Protein AF-0000000065870290 (afdb_homodimer)

Nearest PDB structures (foldseek):
  3pft-assembly1_A  TM=9.930E-01  e=5.719E-29  Mycolicibacterium goodii
  4ywn-assembly1_A  TM=8.181E-01  e=3.067E-20  Mycobacterium avium 104
  5zyr-assembly1_B  TM=9.205E-01  e=4.466E-17  Acinetobacter baumannii
  5zc2-assembly1_B  TM=9.515E-01  e=6.713E-16  Acinetobacter baumannii
  3nfw-assembly1_A  TM=9.557E-01  e=5.356E-16  Mycolicibacterium thermoresistibile ATCC 19527

Secondary structure (DSSP, 8-state):
-------HHHHHHHHTTS-B--EEEEEEETTEEEEEEES--EEEETTTTEEEEEEETT-SSHHHHTTSS-EEEEE-BGGGHHHHHHHH-SSS-TTTT--EEE-TTSBEEETT-SEEEEEEEEEEEEETTEEEEEEEEEEEEE-TT-PBEEEETTEEEEBP-/-------HHHHHHHHTTS-B--EEEEEEETTEEEEEEES--EEEETTTTEEEEEEETT-SSHHHHTT-S-EEEEE-BGGGHHHHHHHH-SSS-TTTT--EEE-TTSBEEETT-SEEEEEEEEEEEEETTEEEEEEEEEEEEE-TT-PBEEEETTEEEEBP-

Foldseek 3Di:
DPPPDPDPVVVLQVVLADKFFKKKKWFDDPNDIAIAMFRQKDFDDVVQGKIKTKDFPPDPRCVRPQPAFKIKMFTAFPVCPVLNVLRHDPDDDSCPPWDWDADPSGYIYTPQGFKMWMWGFDDWDDDPRIIMTMIGTDDMDGDHPGFTWMRHSNDTDGDDD/DPPPPPDPVVVLQVVLQDKFFKKKKWFDFPNDIAIAMFRQKDFDDVVQGKIKTKDFPPDPRCVRPQPAFKIKMFTAFPVCPVLNVLRHDPDDDSCPPWDWDADPSGYIYTPQGFKMWMWGFDDWDDDPRIIMTMIGTDDMDGHHPGFTWMRHSNDTDGDDD

Solvent-accessible surface area (backbone atoms only — not comparable to full-atom values): 16652 Å² total; per-residue (Å²): 126,76,74,41,67,86,40,66,67,51,46,52,55,52,54,22,62,50,35,20,21,38,32,36,43,20,23,52,52,95,88,37,81,44,59,38,44,41,55,36,58,30,73,51,20,69,56,60,39,28,33,35,35,54,41,54,66,80,49,81,59,51,77,73,50,74,81,49,79,25,34,10,32,18,36,40,14,53,89,31,57,64,51,48,51,36,24,57,43,91,66,78,74,48,56,70,95,57,56,70,46,75,46,95,69,27,20,24,36,52,65,83,31,22,28,39,36,36,27,27,79,69,47,80,42,85,41,66,48,12,32,39,40,31,27,36,55,79,39,48,46,76,36,87,86,39,57,43,24,32,38,40,65,92,36,83,38,46,68,31,132,126,78,74,42,65,85,41,66,66,50,46,50,55,51,54,22,60,52,35,20,21,39,32,37,44,21,22,52,52,97,89,36,81,45,59,39,45,41,55,37,59,30,72,51,20,70,56,62,40,29,34,33,34,53,41,55,67,81,48,80,58,50,77,72,52,73,81,48,80,26,35,9,32,17,36,40,14,52,88,30,58,64,52,48,51,36,23,56,44,92,66,78,74,47,56,69,95,58,57,70,48,76,46,95,68,27,19,24,35,52,65,82,31,23,30,38,35,37,27,28,78,69,47,79,41,86,40,67,46,13,31,40,40,30,26,36,54,80,37,48,46,77,36,87,86,39,57,43,24,30,39,40,64,91,36,83,38,44,67,32,132

Sequence (322 aa):
MSATDLSPTSLREAFGHFPSGVIAIAAEVDGTRVGLAASTFVPVSLEPPLVAFCVQNSSTTWPKLKDLPSLGISVLGEAHDTAARTLAAKTGDRFAGLETESRDSGAVFINGTSVWLESAIEQLVPAGDHTIVVLRVSDIVINEAVPPIVFHRSAFRKLGAMSATDLSPTSLREAFGHFPSGVIAIAAEVDGTRVGLAASTFVPVSLEPPLVAFCVQNSSTTWPKLKDLPSLGISVLGEAHDTAARTLAAKTGDRFAGLETESRDSGAVFINGTSVWLESAIEQLVPAGDHTIVVLRVSDIVINEAVPPIVFHRSAFRKLGA

pLDDT: mean 91.45, std 10.46, range [35.38, 98.94]

InterPro domains:
  IPR002563 Flavin reductase like domain [PF01613] (15-159)
  IPR002563 Flavin reductase like domain [SM00903] (15-158)
  IPR012349 FMN-binding split barrel [G3DSA:2.30.110.10] (1-161)
  IPR050268 NADH-dependent flavin reductase [PTHR30466] (6-160)

Structure (mmCIF, N/CA/C/O backbone):
data_AF-0000000065870290-model_v1
#
loop_
_entity.id
_entity.type
_entity.pdbx_description
1 polymer 'NADH:FMN oxidoreductase'
#
loop_
_atom_site.group_PDB
_atom_site.id
_atom_site.type_symbol
_atom_site.label_atom_id
_atom_site.label_alt_id
_atom_site.label_comp_id
_atom_site.label_asym_id
_atom_site.label_entity_id
_atom_site.label_seq_id
_atom_site.pdbx_PDB_ins_code
_atom_site.Cartn_x
_atom_site.Cartn_y
_atom_site.Cartn_z
_atom_site.occupancy
_atom_site.B_iso_or_equiv
_atom_site.auth_seq_id
_atom_site.auth_comp_id
_atom_site.auth_asym_id
_atom_site.auth_atom_id
_atom_site.pdbx_PDB_model_num
ATOM 1 N N . MET A 1 1 ? 16.125 -22.359 -11.867 1 35.38 1 MET A N 1
ATOM 2 C CA . MET A 1 1 ? 15.773 -20.953 -11.672 1 35.38 1 MET A CA 1
ATOM 3 C C . MET A 1 1 ? 16.391 -20.406 -10.391 1 35.38 1 MET A C 1
ATOM 5 O O . MET A 1 1 ? 16.297 -21.047 -9.336 1 35.38 1 MET A O 1
ATOM 9 N N . SER A 1 2 ? 17.422 -19.766 -10.414 1 41.59 2 SER A N 1
ATOM 10 C CA . SER A 1 2 ? 18.266 -19.438 -9.273 1 41.59 2 SER A CA 1
ATOM 11 C C . SER A 1 2 ? 17.469 -18.766 -8.164 1 41.59 2 SER A C 1
ATOM 13 O O . SER A 1 2 ? 16.656 -17.891 -8.43 1 41.59 2 SER A O 1
ATOM 15 N N . ALA A 1 3 ? 17.078 -19.578 -7.195 1 49.72 3 ALA A N 1
ATOM 16 C CA . ALA A 1 3 ? 16.516 -19 -5.973 1 49.72 3 ALA A CA 1
ATOM 17 C C . ALA A 1 3 ? 17.203 -17.688 -5.621 1 49.72 3 ALA A C 1
ATOM 19 O O . ALA A 1 3 ? 18.422 -17.641 -5.438 1 49.72 3 ALA A O 1
ATOM 20 N N . THR A 1 4 ? 16.719 -16.625 -6.266 1 61.75 4 THR A N 1
ATOM 21 C CA . THR A 1 4 ? 17.391 -15.367 -5.93 1 61.75 4 THR A CA 1
ATOM 22 C C . THR A 1 4 ? 17.516 -15.211 -4.418 1 61.75 4 THR A C 1
ATOM 24 O O . THR A 1 4 ? 16.594 -15.586 -3.676 1 61.75 4 THR A O 1
ATOM 27 N N . ASP A 1 5 ? 18.656 -15.047 -4.012 1 79.44 5 ASP A N 1
ATOM 28 C CA . ASP A 1 5 ? 19 -14.711 -2.633 1 79.44 5 ASP A CA 1
ATOM 29 C C . ASP A 1 5 ? 18.094 -13.617 -2.09 1 79.44 5 ASP A C 1
ATOM 31 O O . ASP A 1 5 ? 17.75 -12.664 -2.801 1 79.44 5 ASP A O 1
ATOM 35 N N . LEU A 1 6 ? 17.328 -13.945 -1.013 1 92.5 6 LEU A N 1
ATOM 36 C CA . LEU A 1 6 ? 16.453 -12.992 -0.338 1 92.5 6 LEU A CA 1
ATOM 37 C C . LEU A 1 6 ? 17.266 -12.008 0.497 1 92.5 6 LEU A C 1
ATOM 39 O O . LEU A 1 6 ? 16.969 -11.789 1.674 1 92.5 6 LEU A O 1
ATOM 43 N N . SER A 1 7 ? 18.391 -11.484 -0.147 1 94.25 7 SER A N 1
ATOM 44 C CA . SER A 1 7 ? 19.172 -10.43 0.49 1 94.25 7 SER A CA 1
ATOM 45 C C . SER A 1 7 ? 18.422 -9.109 0.503 1 94.25 7 SER A C 1
ATOM 47 O O . SER A 1 7 ? 17.516 -8.891 -0.313 1 94.25 7 SER A O 1
ATOM 49 N N . PRO A 1 8 ? 18.781 -8.219 1.469 1 93.94 8 PRO A N 1
ATOM 50 C CA . PRO A 1 8 ? 18.141 -6.902 1.489 1 93.94 8 PRO A CA 1
ATOM 51 C C . PRO A 1 8 ? 18.266 -6.168 0.155 1 93.94 8 PRO A C 1
ATOM 53 O O . PRO A 1 8 ? 17.312 -5.508 -0.276 1 93.94 8 PRO A O 1
ATOM 56 N N . THR A 1 9 ? 19.359 -6.316 -0.494 1 93.81 9 THR A N 1
ATOM 57 C CA . THR A 1 9 ? 19.578 -5.648 -1.773 1 93.81 9 THR A CA 1
ATOM 58 C C . THR A 1 9 ? 18.625 -6.191 -2.834 1 93.81 9 THR A C 1
ATOM 60 O O . THR A 1 9 ? 17.969 -5.422 -3.541 1 93.81 9 THR A O 1
ATOM 63 N N . SER A 1 10 ? 18.5 -7.535 -2.916 1 94.44 10 SER A N 1
ATOM 64 C CA . SER A 1 10 ? 17.609 -8.156 -3.893 1 94.44 10 SER A CA 1
ATOM 65 C C . SER A 1 10 ? 16.156 -7.824 -3.598 1 94.44 10 SER A C 1
ATOM 67 O O . SER A 1 10 ? 15.359 -7.602 -4.516 1 94.44 10 SER A O 1
ATOM 69 N N . LEU A 1 11 ? 15.867 -7.789 -2.312 1 96.31 11 LEU A N 1
ATOM 70 C CA . LEU A 1 11 ? 14.5 -7.473 -1.912 1 96.31 11 LEU A CA 1
ATOM 71 C C . LEU A 1 11 ? 14.148 -6.027 -2.258 1 96.31 11 LEU A C 1
ATOM 73 O O . LEU A 1 11 ? 13.078 -5.758 -2.803 1 96.31 11 LEU A O 1
ATOM 77 N N . ARG A 1 12 ? 15.062 -5.133 -2.004 1 95.5 12 ARG A N 1
ATOM 78 C CA . ARG A 1 12 ? 14.828 -3.732 -2.336 1 95.5 12 ARG A CA 1
ATOM 79 C C . ARG A 1 12 ? 14.648 -3.545 -3.838 1 95.5 12 ARG A C 1
ATOM 81 O O . ARG A 1 12 ? 13.812 -2.756 -4.277 1 95.5 12 ARG A O 1
ATOM 88 N N . GLU A 1 13 ? 15.453 -4.258 -4.566 1 94.44 13 GLU A N 1
ATOM 89 C CA . GLU A 1 13 ? 15.32 -4.195 -6.02 1 94.44 13 GLU A CA 1
ATOM 90 C C . GLU A 1 13 ? 13.953 -4.703 -6.477 1 94.44 13 GLU A C 1
ATOM 92 O O . GLU A 1 13 ? 13.273 -4.047 -7.266 1 94.44 13 GLU A O 1
ATOM 97 N N . ALA A 1 14 ? 13.539 -5.855 -5.977 1 95.88 14 ALA A N 1
ATOM 98 C CA . ALA A 1 14 ? 12.25 -6.445 -6.344 1 95.88 14 ALA A CA 1
ATOM 99 C C . ALA A 1 14 ? 11.102 -5.523 -5.969 1 95.88 14 ALA A C 1
ATOM 101 O O . ALA A 1 14 ? 10.227 -5.246 -6.797 1 95.88 14 ALA A O 1
ATOM 102 N N . PHE A 1 15 ? 11.133 -4.992 -4.73 1 96.81 15 PHE A N 1
ATOM 103 C CA . PHE A 1 15 ? 10.055 -4.145 -4.227 1 96.81 15 PHE A CA 1
ATOM 104 C C . PHE A 1 15 ? 9.984 -2.84 -5.012 1 96.81 15 PHE A C 1
ATOM 106 O O . PHE A 1 15 ? 8.898 -2.295 -5.223 1 96.81 15 PHE A O 1
ATOM 113 N N . GLY A 1 16 ? 11.133 -2.41 -5.492 1 95.62 16 GLY A N 1
ATOM 114 C CA . GLY A 1 16 ? 11.203 -1.177 -6.262 1 95.62 16 GLY A CA 1
ATOM 115 C C . GLY A 1 16 ? 10.508 -1.273 -7.605 1 95.62 16 GLY A C 1
ATOM 116 O O . GLY A 1 16 ? 10.242 -0.255 -8.25 1 95.62 16 GLY A O 1
ATOM 117 N N . HIS A 1 17 ? 10.219 -2.447 -8.062 1 95.06 17 HIS A N 1
ATOM 118 C CA . HIS A 1 17 ? 9.547 -2.639 -9.344 1 95.06 17 HIS A CA 1
ATOM 119 C C . HIS A 1 17 ? 8.055 -2.357 -9.234 1 95.06 17 HIS A C 1
ATOM 121 O O . HIS A 1 17 ? 7.367 -2.221 -10.25 1 95.06 17 HIS A O 1
ATOM 127 N N . PHE A 1 18 ? 7.551 -2.334 -8.055 1 96.06 18 PHE A N 1
ATOM 128 C CA . PHE A 1 18 ? 6.164 -1.929 -7.855 1 96.06 18 PHE A CA 1
ATOM 129 C C . PHE A 1 18 ? 6.055 -0.412 -7.75 1 96.06 18 PHE A C 1
ATOM 131 O O . PHE A 1 18 ? 6.539 0.186 -6.785 1 96.06 18 PHE A O 1
ATOM 138 N N . PRO A 1 19 ? 5.414 0.24 -8.695 1 95.5 19 PRO A N 1
ATOM 139 C CA . PRO A 1 19 ? 5.293 1.698 -8.625 1 95.5 19 PRO A CA 1
ATOM 140 C C . PRO A 1 19 ? 4.285 2.158 -7.574 1 95.5 19 PRO A C 1
ATOM 142 O O . PRO A 1 19 ? 3.262 1.503 -7.367 1 95.5 19 PRO A O 1
ATOM 145 N N . SER A 1 20 ? 4.555 3.244 -6.973 1 96.25 20 SER A N 1
ATOM 146 C CA . SER A 1 20 ? 3.672 3.801 -5.953 1 96.25 20 SER A CA 1
ATOM 147 C C . SER A 1 20 ? 3.742 5.324 -5.934 1 96.25 20 SER A C 1
ATOM 149 O O . SER A 1 20 ? 4.703 5.914 -6.43 1 96.25 20 SER A O 1
ATOM 151 N N . GLY A 1 21 ? 2.736 5.938 -5.426 1 96 21 GLY A N 1
ATOM 152 C CA . GLY A 1 21 ? 2.848 7.332 -5.02 1 96 21 GLY A CA 1
ATOM 153 C C . GLY A 1 21 ? 3.676 7.523 -3.766 1 96 21 GLY A C 1
ATOM 154 O O . GLY A 1 21 ? 4.367 6.602 -3.324 1 96 21 GLY A O 1
ATOM 155 N N . VAL A 1 22 ? 3.701 8.773 -3.291 1 96.12 22 VAL A N 1
ATOM 156 C CA . VAL A 1 22 ? 4.367 9.141 -2.045 1 96.12 22 VAL A CA 1
ATOM 157 C C . VAL A 1 22 ? 3.469 10.078 -1.238 1 96.12 22 VAL A C 1
ATOM 159 O O . VAL A 1 22 ? 2.859 10.992 -1.792 1 96.12 22 VAL A O 1
ATOM 162 N N . ILE A 1 23 ? 3.414 9.773 0.038 1 97.5 23 ILE A N 1
ATOM 163 C CA . ILE A 1 23 ? 2.676 10.68 0.915 1 97.5 23 ILE A CA 1
ATOM 164 C C . ILE A 1 23 ? 3.633 11.32 1.916 1 97.5 23 ILE A C 1
ATOM 166 O O . ILE A 1 23 ? 4.719 10.797 2.176 1 97.5 23 ILE A O 1
ATOM 170 N N . ALA A 1 24 ? 3.213 12.453 2.436 1 96.88 24 ALA A N 1
ATOM 171 C CA . ALA A 1 24 ? 3.762 13.039 3.654 1 96.88 24 ALA A CA 1
ATOM 172 C C . ALA A 1 24 ? 2.801 12.867 4.828 1 96.88 24 ALA A C 1
ATOM 174 O O . ALA A 1 24 ? 1.601 13.125 4.695 1 96.88 24 ALA A O 1
ATOM 175 N N . ILE A 1 25 ? 3.27 12.367 5.918 1 98.06 25 ILE A N 1
ATOM 176 C CA . ILE A 1 25 ? 2.543 12.352 7.184 1 98.06 25 ILE A CA 1
ATOM 177 C C . ILE A 1 25 ? 3.148 13.383 8.133 1 98.06 25 ILE A C 1
ATOM 179 O O . ILE A 1 25 ? 4.352 13.359 8.406 1 98.06 25 ILE A O 1
ATOM 183 N N . ALA A 1 26 ? 2.297 14.297 8.617 1 97.88 26 ALA A N 1
ATOM 184 C CA . ALA A 1 26 ? 2.887 15.391 9.391 1 97.88 26 ALA A CA 1
ATOM 185 C C . ALA A 1 26 ? 1.925 15.883 10.469 1 97.88 26 ALA A C 1
ATOM 187 O O . ALA A 1 26 ? 0.705 15.773 10.312 1 97.88 26 ALA A O 1
ATOM 188 N N . ALA A 1 27 ? 2.473 16.391 11.453 1 97.94 27 ALA A N 1
ATOM 189 C CA . ALA A 1 27 ? 1.755 17.031 12.547 1 97.94 27 ALA A CA 1
ATOM 190 C C . ALA A 1 27 ? 2.627 18.078 13.242 1 97.94 27 ALA A C 1
ATOM 192 O O . ALA A 1 27 ? 3.824 18.188 12.961 1 97.94 27 ALA A O 1
ATOM 193 N N . GLU A 1 28 ? 1.938 18.859 14.008 1 95.94 28 GLU A N 1
ATOM 194 C CA . GLU A 1 28 ? 2.645 19.828 14.852 1 95.94 28 GLU A CA 1
ATOM 195 C C . GLU A 1 28 ? 2.906 19.25 16.25 1 95.94 28 GLU A C 1
ATOM 197 O O . GLU A 1 28 ? 1.993 18.734 16.891 1 95.94 28 GLU A O 1
ATOM 202 N N . VAL A 1 29 ? 4.133 19.297 16.656 1 93.81 29 VAL A N 1
ATOM 203 C CA . VAL A 1 29 ? 4.547 18.875 18 1 93.81 29 VAL A CA 1
ATOM 204 C C . VAL A 1 29 ? 5.207 20.047 18.719 1 93.81 29 VAL A C 1
ATOM 206 O O . VAL A 1 29 ? 6.32 20.453 18.375 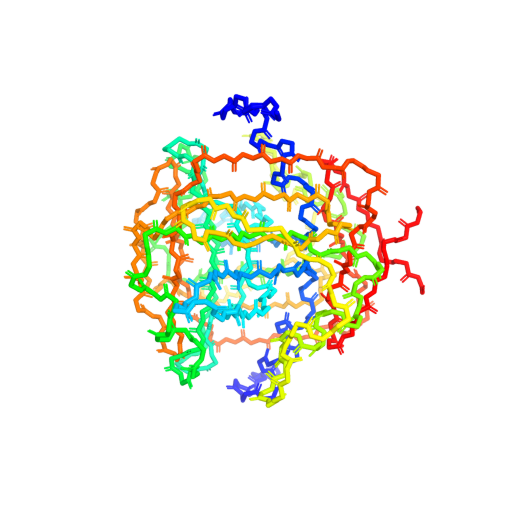1 93.81 29 VAL A O 1
ATOM 209 N N . ASP A 1 30 ? 4.527 20.516 19.766 1 91.12 30 ASP A N 1
ATOM 210 C CA . ASP A 1 30 ? 5.062 21.625 20.562 1 91.12 30 ASP A CA 1
ATOM 211 C C . ASP A 1 30 ? 5.484 22.781 19.672 1 91.12 30 ASP A C 1
ATOM 213 O O . ASP A 1 30 ? 6.605 23.297 19.781 1 91.12 30 ASP A O 1
ATOM 217 N N . GLY A 1 31 ? 4.668 23.094 18.703 1 89.94 31 GLY A N 1
ATOM 218 C CA . GLY A 1 31 ? 4.887 24.25 17.844 1 89.94 31 GLY A CA 1
ATOM 219 C C . GLY A 1 31 ? 5.816 23.969 16.688 1 89.94 31 GLY A C 1
ATOM 220 O O . GLY A 1 31 ? 6.074 24.844 15.859 1 89.94 31 GLY A O 1
ATOM 221 N N . THR A 1 32 ? 6.359 22.828 16.625 1 92.06 32 THR A N 1
ATOM 222 C CA . THR A 1 32 ? 7.27 22.438 15.562 1 92.06 32 THR A CA 1
ATOM 223 C C . THR A 1 32 ? 6.621 21.406 14.648 1 92.06 32 THR A C 1
ATOM 225 O O . THR A 1 32 ? 5.965 20.469 15.125 1 92.06 32 THR A O 1
ATOM 228 N N . ARG A 1 33 ? 6.789 21.609 13.367 1 93.81 33 ARG A N 1
ATOM 229 C CA . ARG A 1 33 ? 6.289 20.641 12.406 1 93.81 33 ARG A CA 1
ATOM 230 C C . ARG A 1 33 ? 7.18 19.406 12.367 1 93.81 33 ARG A C 1
ATOM 232 O O . ARG A 1 33 ? 8.406 19.516 12.281 1 93.81 33 ARG A O 1
ATOM 239 N N . VAL A 1 34 ? 6.594 18.281 12.477 1 95 34 VAL A N 1
ATOM 240 C CA . VAL A 1 34 ? 7.254 16.984 12.406 1 95 34 VAL A CA 1
ATOM 241 C C . VAL A 1 34 ? 6.562 16.109 11.352 1 95 34 VAL A C 1
ATOM 243 O O . VAL A 1 34 ? 5.336 16.109 11.25 1 95 34 VAL A O 1
ATOM 246 N N . GLY A 1 35 ? 7.383 15.484 10.57 1 96.31 35 GLY A N 1
ATOM 247 C CA . GLY A 1 35 ? 6.75 14.656 9.555 1 96.31 35 GLY A CA 1
ATOM 248 C C . GLY A 1 35 ? 7.707 13.695 8.883 1 96.31 35 GLY A C 1
ATOM 249 O O . GLY A 1 35 ? 8.914 13.742 9.125 1 96.31 35 GLY A O 1
ATOM 250 N N . LEU A 1 36 ? 7.227 12.836 8.07 1 95.75 36 LEU A N 1
ATOM 251 C CA . LEU A 1 36 ? 7.984 11.875 7.277 1 95.75 36 LEU A CA 1
ATOM 252 C C . LEU A 1 36 ? 7.285 11.594 5.949 1 95.75 36 LEU A C 1
ATOM 254 O O . LEU A 1 36 ? 6.113 11.93 5.781 1 95.75 36 LEU A O 1
ATOM 258 N N . ALA A 1 37 ? 7.988 11.055 4.992 1 95.25 37 ALA A N 1
ATOM 259 C CA . ALA A 1 37 ? 7.441 10.594 3.719 1 95.25 37 ALA A CA 1
ATOM 260 C C . ALA A 1 37 ? 7.348 9.07 3.676 1 95.25 37 ALA A C 1
ATOM 262 O O . ALA A 1 37 ? 8.141 8.383 4.32 1 95.25 37 ALA A O 1
ATOM 263 N N . ALA A 1 38 ? 6.402 8.586 3.033 1 96.31 38 ALA A N 1
ATOM 264 C CA . ALA A 1 38 ? 6.234 7.145 2.867 1 96.31 38 ALA A CA 1
ATOM 265 C C . ALA A 1 38 ? 5.637 6.812 1.5 1 96.31 38 ALA A C 1
ATOM 267 O O . ALA A 1 38 ? 4.715 7.492 1.039 1 96.31 38 ALA A O 1
ATOM 268 N N . SER A 1 39 ? 6.137 5.762 0.855 1 96.56 39 SER A N 1
ATOM 269 C CA . SER A 1 39 ? 5.562 5.262 -0.389 1 96.56 39 SER A CA 1
ATOM 270 C C . SER A 1 39 ? 4.746 3.994 -0.152 1 96.56 39 SER A C 1
ATOM 272 O O . SER A 1 39 ? 4.152 3.449 -1.084 1 96.56 39 SER A O 1
ATOM 274 N N . THR A 1 40 ? 4.727 3.514 1.07 1 98 40 THR A N 1
ATOM 275 C CA . THR A 1 40 ? 4.031 2.283 1.429 1 98 40 THR A CA 1
ATOM 276 C C . THR A 1 40 ? 2.594 2.574 1.842 1 98 40 THR A C 1
ATOM 278 O O . THR A 1 40 ? 2.031 1.878 2.689 1 98 40 THR A O 1
ATOM 281 N N . PHE A 1 41 ? 2.023 3.547 1.332 1 98.31 41 PHE A N 1
ATOM 282 C CA . PHE A 1 41 ? 0.667 3.979 1.651 1 98.31 41 PHE A CA 1
ATOM 283 C C . PHE A 1 41 ? -0.357 3.182 0.855 1 98.31 41 PHE A C 1
ATOM 285 O O . PHE A 1 41 ? -0.164 2.926 -0.336 1 98.31 41 PHE A O 1
ATOM 292 N N . VAL A 1 42 ? -1.479 2.787 1.513 1 98.5 42 VAL A N 1
ATOM 293 C CA . VAL A 1 42 ? -2.574 2.133 0.806 1 98.5 42 VAL A CA 1
ATOM 294 C C . VAL A 1 42 ? -3.908 2.539 1.429 1 98.5 42 VAL A C 1
ATOM 296 O O . VAL A 1 42 ? -4.016 2.672 2.65 1 98.5 42 VAL A O 1
ATOM 299 N N . PRO A 1 43 ? -4.906 2.789 0.585 1 98.38 43 PRO A N 1
ATOM 300 C CA . PRO A 1 43 ? -6.27 2.73 1.126 1 98.38 43 PRO A CA 1
ATOM 301 C C . PRO A 1 43 ? -6.645 1.338 1.626 1 98.38 43 PRO A C 1
ATOM 303 O O . PRO A 1 43 ? -6.258 0.335 1.02 1 98.38 43 PRO A O 1
ATOM 306 N N . VAL A 1 44 ? -7.371 1.273 2.766 1 98.5 44 VAL A N 1
ATOM 307 C CA . VAL A 1 44 ? -7.648 -0.028 3.363 1 98.5 44 VAL A CA 1
ATOM 308 C C . VAL A 1 44 ? -9.148 -0.306 3.322 1 98.5 44 VAL A C 1
ATOM 310 O O . VAL A 1 44 ? -9.578 -1.338 2.805 1 98.5 44 VAL A O 1
ATOM 313 N N . SER A 1 45 ? -9.938 0.607 3.797 1 98.38 45 SER A N 1
ATOM 314 C CA . SER A 1 45 ? -11.367 0.394 3.994 1 98.38 45 SER A CA 1
ATOM 315 C C . SER A 1 45 ? -12.164 1.649 3.658 1 98.38 45 SER A C 1
ATOM 317 O O . SER A 1 45 ? -11.68 2.768 3.855 1 98.38 45 SER A O 1
ATOM 319 N N . LEU A 1 46 ? -13.367 1.45 3.17 1 97.62 46 LEU A N 1
ATOM 320 C CA . LEU A 1 46 ? -14.281 2.564 2.961 1 97.62 46 LEU A CA 1
ATOM 321 C C . LEU A 1 46 ? -15.172 2.77 4.184 1 97.62 46 LEU A C 1
ATOM 323 O O . LEU A 1 46 ? -15.547 3.9 4.504 1 97.62 46 LEU A O 1
ATOM 327 N N . GLU A 1 47 ? -15.461 1.615 4.773 1 96.38 47 GLU A N 1
ATOM 328 C CA . GLU A 1 47 ? -16.328 1.673 5.949 1 96.38 47 GLU A CA 1
ATOM 329 C C . GLU A 1 47 ? -15.766 0.829 7.09 1 96.38 47 GLU A C 1
ATOM 331 O O . GLU A 1 47 ? -15.875 -0.398 7.078 1 96.38 47 GLU A O 1
ATOM 336 N N . PRO A 1 48 ? -15.352 1.535 8.266 1 97.81 48 PRO A N 1
ATOM 337 C CA . PRO A 1 48 ? -14.984 2.951 8.32 1 97.81 48 PRO A CA 1
ATOM 338 C C . PRO A 1 48 ? -13.859 3.307 7.355 1 97.81 48 PRO A C 1
ATOM 340 O O . PRO A 1 48 ? -13.172 2.416 6.84 1 97.81 48 PRO A O 1
ATOM 343 N N . PRO A 1 49 ? -13.711 4.594 7.031 1 98.38 49 PRO A N 1
ATOM 344 C CA . PRO A 1 49 ? -12.617 4.992 6.141 1 98.38 49 PRO A CA 1
ATOM 345 C C . PRO A 1 49 ? -11.242 4.832 6.789 1 98.38 49 PRO A C 1
ATOM 347 O O . PRO A 1 49 ? -10.906 5.559 7.727 1 98.38 49 PRO A O 1
ATOM 350 N N . LEU A 1 50 ? -10.492 3.867 6.301 1 98.75 50 LEU A N 1
ATOM 351 C CA . LEU A 1 50 ? -9.172 3.561 6.84 1 98.75 50 LEU A CA 1
ATOM 352 C C . LEU A 1 50 ? -8.109 3.617 5.742 1 98.75 50 LEU A C 1
ATOM 354 O O . LEU A 1 50 ? -8.367 3.23 4.602 1 98.75 50 LEU A O 1
ATOM 358 N N . VAL A 1 51 ? -6.945 4.086 6.094 1 98.88 51 VAL A N 1
ATOM 359 C CA . VAL A 1 51 ? -5.73 4.02 5.293 1 98.88 51 VAL A CA 1
ATOM 360 C C . VAL A 1 51 ? -4.586 3.455 6.133 1 98.88 51 VAL A C 1
ATOM 362 O O . VAL A 1 51 ? -4.711 3.32 7.352 1 98.88 51 VAL A O 1
ATOM 365 N N . ALA A 1 52 ? -3.488 3.09 5.445 1 98.94 52 ALA A N 1
ATOM 366 C CA . ALA A 1 52 ? -2.35 2.562 6.195 1 98.94 52 ALA A CA 1
ATOM 367 C C . ALA A 1 52 ? -1.032 2.93 5.52 1 98.94 52 ALA A C 1
ATOM 369 O O . ALA A 1 52 ? -1.004 3.236 4.324 1 98.94 52 ALA A O 1
ATOM 370 N N . PHE A 1 53 ? 0.017 2.977 6.246 1 98.81 53 PHE A N 1
ATOM 371 C CA . PHE A 1 53 ? 1.401 3.014 5.789 1 98.81 53 PHE A CA 1
ATOM 372 C C . PHE A 1 53 ? 2.305 2.23 6.734 1 98.81 53 PHE A C 1
ATOM 374 O O . PHE A 1 53 ? 1.868 1.805 7.805 1 98.81 53 PHE A O 1
ATOM 381 N N . CYS A 1 54 ? 3.516 1.983 6.316 1 98.75 54 CYS A N 1
ATOM 382 C CA . CYS A 1 54 ? 4.477 1.263 7.141 1 98.75 54 CYS A CA 1
ATOM 383 C C . CYS A 1 54 ? 5.629 2.172 7.555 1 98.75 54 CYS A C 1
ATOM 385 O O . CYS A 1 54 ? 6.145 2.938 6.738 1 98.75 54 CYS A O 1
ATOM 387 N N . VAL A 1 55 ? 5.984 2.041 8.758 1 98.31 55 VAL A N 1
ATOM 388 C CA . VAL A 1 55 ? 7.09 2.848 9.258 1 98.31 55 VAL A CA 1
ATOM 389 C C . VAL A 1 55 ? 8.164 1.938 9.859 1 98.31 55 VAL A C 1
ATOM 391 O O . VAL A 1 55 ? 7.844 0.961 10.539 1 98.31 55 VAL A O 1
ATOM 394 N N . GLN A 1 56 ? 9.375 2.254 9.547 1 97.69 56 GLN A N 1
ATOM 395 C CA . GLN A 1 56 ? 10.484 1.491 10.117 1 97.69 56 GLN A CA 1
ATOM 396 C C . GLN A 1 56 ? 10.484 1.59 11.641 1 97.69 56 GLN A C 1
ATOM 398 O O . GLN A 1 56 ? 10.328 2.678 12.203 1 97.69 56 GLN A O 1
ATOM 403 N N . ASN A 1 57 ? 10.781 0.465 12.266 1 98.12 57 ASN A N 1
ATOM 404 C CA . ASN A 1 57 ? 10.828 0.454 13.719 1 98.12 57 ASN A CA 1
ATOM 405 C C . ASN A 1 57 ? 11.953 1.341 14.25 1 98.12 57 ASN A C 1
ATOM 407 O O . ASN A 1 57 ? 11.891 1.822 15.383 1 98.12 57 ASN A O 1
ATOM 411 N N . SER A 1 58 ? 12.93 1.598 13.438 1 97.06 58 SER A N 1
ATOM 412 C CA . SER A 1 58 ? 14.078 2.408 13.852 1 97.06 58 SER A CA 1
ATOM 413 C C . SER A 1 58 ? 13.836 3.887 13.562 1 97.06 58 SER A C 1
ATOM 415 O O . SER A 1 58 ? 14.711 4.719 13.789 1 97.06 58 SER A O 1
ATOM 417 N N . SER A 1 59 ? 12.688 4.219 13.031 1 95.88 59 SER A N 1
ATOM 418 C CA . SER A 1 59 ? 12.383 5.613 12.727 1 95.88 59 SER A CA 1
ATOM 419 C C . SER A 1 59 ? 12.539 6.496 13.961 1 95.88 59 SER A C 1
ATOM 421 O O . SER A 1 59 ? 12.062 6.141 15.047 1 95.88 59 SER A O 1
ATOM 423 N N . THR A 1 60 ? 13.164 7.641 13.773 1 94.75 60 THR A N 1
ATOM 424 C CA . THR A 1 60 ? 13.305 8.602 14.867 1 94.75 60 THR A CA 1
ATOM 425 C C . THR A 1 60 ? 12.203 9.648 14.812 1 94.75 60 THR A C 1
ATOM 427 O O . THR A 1 60 ? 11.984 10.383 15.781 1 94.75 60 THR A O 1
ATOM 430 N N . THR A 1 61 ? 11.516 9.734 13.727 1 95 61 THR A N 1
ATOM 431 C CA . THR A 1 61 ? 10.422 10.68 13.555 1 95 61 THR A CA 1
ATOM 432 C C . THR A 1 61 ? 9.117 10.109 14.109 1 95 61 THR A C 1
ATOM 434 O O . THR A 1 61 ? 8.344 10.82 14.758 1 95 61 THR A O 1
ATOM 437 N N . TRP A 1 62 ? 8.914 8.867 13.977 1 96.69 62 TRP A N 1
ATOM 438 C CA . TRP A 1 62 ? 7.625 8.234 14.242 1 96.69 62 TRP A CA 1
ATOM 439 C C . TRP A 1 62 ? 7.281 8.312 15.727 1 96.69 62 TRP A C 1
ATOM 441 O O . TRP A 1 62 ? 6.141 8.617 16.094 1 96.69 62 TRP A O 1
ATOM 451 N N . PRO A 1 63 ? 8.242 8.141 16.641 1 97 63 PRO A N 1
ATOM 452 C CA . PRO A 1 63 ? 7.918 8.242 18.062 1 97 63 PRO A CA 1
ATOM 453 C C . PRO A 1 63 ? 7.348 9.609 18.453 1 97 63 PRO A C 1
ATOM 455 O O . PRO A 1 63 ? 6.629 9.727 19.438 1 97 63 PRO A O 1
ATOM 458 N N . LYS A 1 64 ? 7.602 10.602 17.625 1 96.31 64 LYS A N 1
ATOM 459 C CA . LYS A 1 64 ? 7.102 11.953 17.891 1 96.31 64 LYS A CA 1
ATOM 460 C C . LYS A 1 64 ? 5.672 12.117 17.375 1 96.31 64 LYS A C 1
ATOM 462 O O . LYS A 1 64 ? 4.965 13.031 17.797 1 96.31 64 LYS A O 1
ATOM 467 N N . LEU A 1 65 ? 5.234 11.25 16.5 1 97.25 65 LEU A N 1
ATOM 468 C CA . LEU A 1 65 ? 3.947 11.406 15.836 1 97.25 65 LEU A CA 1
ATOM 469 C C . LEU A 1 65 ? 2.916 10.438 16.406 1 97.25 65 LEU A C 1
ATOM 471 O O . LEU A 1 65 ? 1.72 10.742 16.422 1 97.25 65 LEU A O 1
ATOM 475 N N . LYS A 1 66 ? 3.301 9.336 16.859 1 97.12 66 LYS A N 1
ATOM 476 C CA . LYS A 1 66 ? 2.438 8.18 17.078 1 97.12 66 LYS A CA 1
ATOM 477 C C . LYS A 1 66 ? 1.432 8.453 18.203 1 97.12 66 LYS A C 1
ATOM 479 O O . LYS A 1 66 ? 0.396 7.793 18.281 1 97.12 66 LYS A O 1
ATOM 484 N N . ASP A 1 67 ? 1.706 9.367 19.109 1 95.56 67 ASP A N 1
ATOM 485 C CA . ASP A 1 67 ? 0.836 9.586 20.25 1 95.56 67 ASP A CA 1
ATOM 486 C C . ASP A 1 67 ? -0.027 10.828 20.062 1 95.56 67 ASP A C 1
ATOM 488 O O . ASP A 1 67 ? -0.759 11.234 20.969 1 95.56 67 ASP A O 1
ATOM 492 N N . LEU A 1 68 ? 0.064 11.461 18.922 1 96.19 68 LEU A N 1
ATOM 493 C CA . LEU A 1 68 ? -0.72 12.664 18.656 1 96.19 68 LEU A CA 1
ATOM 494 C C . LEU A 1 68 ? -2.148 12.297 18.266 1 96.19 68 LEU A C 1
ATOM 496 O O . LEU A 1 68 ? -2.387 11.25 17.656 1 96.19 68 LEU A O 1
ATOM 500 N N . PRO A 1 69 ? -3.096 13.172 18.562 1 96.25 69 PRO A N 1
ATOM 501 C CA . PRO A 1 69 ? -4.508 12.859 18.312 1 96.25 69 PRO A CA 1
ATOM 502 C C . PRO A 1 69 ? -4.871 12.914 16.828 1 96.25 69 PRO A C 1
ATOM 504 O O . PRO A 1 69 ? -5.875 12.328 16.406 1 96.25 69 PRO A O 1
ATOM 507 N N . SER A 1 70 ? -4.09 13.719 16.062 1 98.06 70 SER A N 1
ATOM 508 C CA . SER A 1 70 ? -4.418 13.867 14.648 1 98.06 70 SER A CA 1
ATOM 509 C C . SER A 1 70 ? -3.156 14.023 13.805 1 98.06 70 SER A C 1
ATOM 511 O O . SER A 1 70 ? -2.213 14.711 14.211 1 98.06 70 SER A O 1
ATOM 513 N N . LEU A 1 71 ? -3.16 13.422 12.695 1 98.69 71 LEU A N 1
ATOM 514 C CA . LEU A 1 71 ? -2.088 13.492 11.711 1 98.69 71 LEU A CA 1
ATOM 515 C C . LEU A 1 71 ? -2.625 13.938 10.352 1 98.69 71 LEU A C 1
ATOM 517 O O . LEU A 1 71 ? -3.711 13.516 9.945 1 98.69 71 LEU A O 1
ATOM 521 N N . GLY A 1 72 ? -1.878 14.789 9.719 1 98.56 72 GLY A N 1
ATOM 522 C CA . GLY A 1 72 ? -2.186 15.148 8.344 1 98.56 72 GLY A CA 1
ATOM 523 C C . GLY A 1 72 ? -1.418 14.32 7.324 1 98.56 72 GLY A C 1
ATOM 524 O O . GLY A 1 72 ? -0.208 14.125 7.465 1 98.56 72 GLY A O 1
ATOM 525 N N . ILE A 1 73 ? -2.154 13.805 6.355 1 98.56 73 ILE A N 1
ATOM 526 C CA . ILE A 1 73 ? -1.546 13.117 5.227 1 98.56 73 ILE A CA 1
ATOM 527 C C . ILE A 1 73 ? -1.731 13.945 3.955 1 98.56 73 ILE A C 1
ATOM 529 O O . ILE A 1 73 ? -2.844 14.367 3.643 1 98.56 73 ILE A O 1
ATOM 533 N N . SER A 1 74 ? -0.705 14.188 3.24 1 97.38 74 SER A N 1
ATOM 534 C CA . SER A 1 74 ? -0.726 14.859 1.943 1 97.38 74 SER A CA 1
ATOM 535 C C . SER A 1 74 ? -0.15 13.961 0.85 1 97.38 74 SER A C 1
ATOM 537 O O . SER A 1 74 ? 0.969 13.461 0.977 1 97.38 74 SER A O 1
ATOM 539 N N . VAL A 1 75 ? -0.93 13.695 -0.21 1 97.06 75 VAL A N 1
ATOM 540 C CA . VAL A 1 75 ? -0.435 12.945 -1.357 1 97.06 75 VAL A CA 1
ATOM 541 C C . VAL A 1 75 ? 0.409 13.852 -2.248 1 97.06 75 VAL A C 1
ATOM 543 O O . VAL A 1 75 ? -0.116 14.773 -2.885 1 97.06 75 VAL A O 1
ATOM 546 N N . LEU A 1 76 ? 1.687 13.539 -2.369 1 93.62 76 LEU A N 1
ATOM 547 C CA . LEU A 1 76 ? 2.643 14.422 -3.027 1 93.62 76 LEU A CA 1
ATOM 548 C C . LEU A 1 76 ? 2.469 14.375 -4.543 1 93.62 76 LEU A C 1
ATOM 550 O O . LEU A 1 76 ? 2.168 13.32 -5.105 1 93.62 76 LEU A O 1
ATOM 554 N N . GLY A 1 77 ? 2.672 15.523 -5.129 1 89.5 77 GLY A N 1
ATOM 555 C CA . GLY A 1 77 ? 2.559 15.664 -6.574 1 89.5 77 GLY A CA 1
ATOM 556 C C . GLY A 1 77 ? 3.902 15.789 -7.266 1 89.5 77 GLY A C 1
ATOM 557 O O . GLY A 1 77 ? 4.949 15.773 -6.613 1 89.5 77 GLY A O 1
ATOM 558 N N . GLU A 1 78 ? 3.781 15.883 -8.57 1 82.69 78 GLU A N 1
ATOM 559 C CA . GLU A 1 78 ? 4.969 15.906 -9.422 1 82.69 78 GLU A CA 1
ATOM 560 C C . GLU A 1 78 ? 5.914 17.031 -9.016 1 82.69 78 GLU A C 1
ATOM 562 O O . GLU A 1 78 ? 7.137 16.875 -9.109 1 82.69 78 GLU A O 1
ATOM 567 N N . ALA A 1 79 ? 5.379 18.078 -8.578 1 78.19 79 ALA A N 1
ATOM 568 C CA . ALA A 1 79 ? 6.18 19.25 -8.234 1 78.19 79 ALA A CA 1
ATOM 569 C C . ALA A 1 79 ? 6.867 19.062 -6.883 1 78.19 79 ALA A C 1
ATOM 571 O O . ALA A 1 79 ? 7.695 19.891 -6.48 1 78.19 79 ALA A O 1
ATOM 572 N N . HIS A 1 80 ? 6.59 17.953 -6.367 1 77.06 80 HIS A N 1
ATOM 573 C CA . HIS A 1 80 ? 7.074 17.781 -5 1 77.06 80 HIS A CA 1
ATOM 574 C C . HIS A 1 80 ? 8.18 16.734 -4.938 1 77.06 80 HIS A C 1
ATOM 576 O O . HIS A 1 80 ? 8.297 16 -3.947 1 77.06 80 HIS A O 1
ATOM 582 N N . ASP A 1 81 ? 8.867 16.594 -5.965 1 76.88 81 ASP A N 1
ATOM 583 C CA . ASP A 1 81 ? 9.977 15.648 -5.914 1 76.88 81 ASP A CA 1
ATOM 584 C C . ASP A 1 81 ? 10.984 16.031 -4.836 1 76.88 81 ASP A C 1
ATOM 586 O O . ASP A 1 81 ? 11.422 15.188 -4.059 1 76.88 81 ASP A O 1
ATOM 590 N N . THR A 1 82 ? 11.211 17.344 -4.766 1 76.56 82 THR A N 1
ATOM 591 C CA . THR A 1 82 ? 12.141 17.844 -3.762 1 76.56 82 THR A CA 1
ATOM 592 C C . THR A 1 82 ? 11.57 17.672 -2.359 1 76.56 82 THR A C 1
ATOM 594 O O . THR A 1 82 ? 12.289 17.297 -1.432 1 76.56 82 THR A O 1
ATOM 597 N N . ALA A 1 83 ? 10.281 17.844 -2.279 1 76.25 83 ALA A N 1
ATOM 598 C CA . ALA A 1 83 ? 9.625 17.672 -0.985 1 76.25 83 ALA A CA 1
ATOM 599 C C . ALA A 1 83 ? 9.734 16.219 -0.503 1 76.25 83 ALA A C 1
ATOM 601 O O . ALA A 1 83 ? 10 15.977 0.675 1 76.25 83 ALA A O 1
ATOM 602 N N . ALA A 1 84 ? 9.539 15.328 -1.381 1 81.44 84 ALA A N 1
ATOM 603 C CA . ALA A 1 84 ? 9.625 13.914 -1.022 1 81.44 84 ALA A CA 1
ATOM 604 C C . ALA A 1 84 ? 11.016 13.562 -0.507 1 81.44 84 ALA A C 1
ATOM 606 O O . ALA A 1 84 ? 11.156 12.867 0.5 1 81.44 84 ALA A O 1
ATOM 607 N N . ARG A 1 85 ? 11.93 14.133 -1.143 1 79.69 85 ARG A N 1
ATOM 608 C CA . ARG A 1 85 ? 13.312 13.875 -0.736 1 79.69 85 ARG A CA 1
ATOM 609 C C . ARG A 1 85 ? 13.617 14.531 0.606 1 79.69 85 ARG A C 1
ATOM 611 O O . ARG A 1 85 ? 14.273 13.938 1.459 1 79.69 85 ARG A O 1
ATOM 618 N N . THR A 1 86 ? 13.148 15.695 0.745 1 77.62 86 THR A N 1
ATOM 619 C CA . THR A 1 86 ? 13.391 16.453 1.965 1 77.62 86 THR A CA 1
ATOM 620 C C . THR A 1 86 ? 12.734 15.781 3.164 1 77.62 86 THR A C 1
ATOM 622 O O . THR A 1 86 ? 13.359 15.617 4.211 1 77.62 86 THR A O 1
ATOM 625 N N . LEU A 1 87 ? 11.555 15.336 2.996 1 82.56 87 LEU A N 1
ATOM 626 C CA . LEU A 1 87 ? 10.82 14.695 4.078 1 82.56 87 LEU A CA 1
ATOM 627 C C . LEU A 1 87 ? 11.414 13.336 4.418 1 82.56 87 LEU A C 1
ATOM 629 O O . LEU A 1 87 ? 11.336 12.883 5.562 1 82.56 87 LEU A O 1
ATOM 633 N N . ALA A 1 88 ? 11.977 12.719 3.438 1 76.5 88 ALA A N 1
ATOM 634 C CA . ALA A 1 88 ? 12.555 11.391 3.635 1 76.5 88 ALA A CA 1
ATOM 635 C C . ALA A 1 88 ? 13.961 11.492 4.219 1 76.5 88 ALA A C 1
ATOM 637 O O . ALA A 1 88 ? 14.555 10.484 4.613 1 76.5 88 ALA A O 1
ATOM 638 N N . ALA A 1 89 ? 14.422 12.719 4.273 1 77.75 89 ALA A N 1
ATOM 639 C CA . ALA A 1 89 ? 15.789 12.922 4.75 1 77.75 89 ALA A CA 1
ATOM 640 C C . ALA A 1 89 ? 15.906 12.609 6.238 1 77.75 89 ALA A C 1
ATOM 642 O O . ALA A 1 89 ? 14.953 12.797 6.996 1 77.75 89 ALA A O 1
ATOM 643 N N . LYS A 1 90 ? 17.047 12.164 6.625 1 73.38 90 LYS A N 1
ATOM 644 C CA . LYS A 1 90 ? 17.297 11.766 8.008 1 73.38 90 LYS A CA 1
ATOM 645 C C . LYS A 1 90 ? 17.641 12.961 8.875 1 73.38 90 LYS A C 1
ATOM 647 O O . LYS A 1 90 ? 17.516 12.914 10.102 1 73.38 90 LYS A O 1
ATOM 652 N N . THR A 1 91 ? 18.125 13.945 8.258 1 71.12 91 THR A N 1
ATOM 653 C CA . THR A 1 91 ? 18.594 15.094 9.031 1 71.12 91 THR A CA 1
ATOM 654 C C . THR A 1 91 ? 18.156 16.406 8.375 1 71.12 91 THR A C 1
ATOM 656 O O . THR A 1 91 ? 17.781 16.422 7.195 1 71.12 91 THR A O 1
ATOM 659 N N . GLY A 1 92 ? 18.062 17.453 9.266 1 72.88 92 GLY A N 1
ATOM 660 C CA . GLY A 1 92 ? 17.781 18.781 8.742 1 72.88 92 GLY A CA 1
ATOM 661 C C . GLY A 1 92 ? 16.312 19.156 8.844 1 72.88 92 GLY A C 1
ATOM 662 O O . GLY A 1 92 ? 15.508 18.391 9.398 1 72.88 92 GLY A O 1
ATOM 663 N N . ASP A 1 93 ? 16.047 20.422 8.406 1 76.94 93 ASP A N 1
ATOM 664 C CA . ASP A 1 93 ? 14.672 20.906 8.359 1 76.94 93 ASP A CA 1
ATOM 665 C C . ASP A 1 93 ? 13.883 20.203 7.254 1 76.94 93 ASP A C 1
ATOM 667 O O . ASP A 1 93 ? 13.977 20.578 6.082 1 76.94 93 ASP A O 1
ATOM 671 N N . ARG A 1 94 ? 13.055 19.188 7.645 1 80.38 94 ARG A N 1
ATOM 672 C CA . ARG A 1 94 ? 12.312 18.359 6.711 1 80.38 94 ARG A CA 1
ATOM 673 C C . ARG A 1 94 ? 11.227 19.156 6 1 80.38 94 ARG A C 1
ATOM 675 O O . ARG A 1 94 ? 10.68 18.703 4.992 1 80.38 94 ARG A O 1
ATOM 682 N N . PHE A 1 95 ? 10.992 20.312 6.422 1 84.56 95 PHE A N 1
ATOM 683 C CA . PHE A 1 95 ? 9.914 21.078 5.816 1 84.56 95 PHE A CA 1
ATOM 684 C C . PHE A 1 95 ? 10.461 22.312 5.113 1 84.56 95 PHE A C 1
ATOM 686 O O . PHE A 1 95 ? 9.695 23.203 4.719 1 84.56 95 PHE A O 1
ATOM 693 N N . ALA A 1 96 ? 11.656 22.375 5.016 1 79.44 96 ALA A N 1
ATOM 694 C CA . ALA A 1 96 ? 12.266 23.531 4.359 1 79.44 96 ALA A CA 1
ATOM 695 C C . ALA A 1 96 ? 11.703 23.719 2.953 1 79.44 96 ALA A C 1
ATOM 697 O O . ALA A 1 96 ? 11.664 22.781 2.162 1 79.44 96 ALA A O 1
ATOM 698 N N . GLY A 1 97 ? 11.219 24.938 2.682 1 80.88 97 GLY A N 1
ATOM 699 C CA . GLY A 1 97 ? 10.75 25.281 1.349 1 80.88 97 GLY A CA 1
ATOM 700 C C . GLY A 1 97 ? 9.328 24.812 1.078 1 80.88 97 GLY A C 1
ATOM 701 O O . GLY A 1 97 ? 8.805 25.016 -0.018 1 80.88 97 GLY A O 1
ATOM 702 N N . LEU A 1 98 ? 8.758 24.219 2.049 1 87.44 98 LEU A N 1
ATOM 703 C CA . LEU A 1 98 ? 7.395 23.719 1.868 1 87.44 98 LEU A CA 1
ATOM 704 C C . LEU A 1 98 ? 6.387 24.672 2.514 1 87.44 98 LEU A C 1
ATOM 706 O O . LEU A 1 98 ? 6.617 25.172 3.615 1 87.44 98 LEU A O 1
ATOM 710 N N . GLU A 1 99 ? 5.398 25.016 1.739 1 91.56 99 GLU A N 1
ATOM 711 C CA . GLU A 1 99 ? 4.258 25.703 2.338 1 91.56 99 GLU A CA 1
ATOM 712 C C . GLU A 1 99 ? 3.291 24.719 2.98 1 91.56 99 GLU A C 1
ATOM 714 O O . GLU A 1 99 ? 2.875 23.75 2.346 1 91.56 99 GLU A O 1
ATOM 719 N N . THR A 1 100 ? 2.98 24.984 4.258 1 94.75 100 THR A N 1
ATOM 720 C CA . THR A 1 100 ? 2.146 24.031 4.992 1 94.75 100 THR A CA 1
ATOM 721 C C . THR A 1 100 ? 0.938 24.734 5.602 1 94.75 100 THR A C 1
ATOM 723 O O . THR A 1 100 ? 0.909 25.969 5.688 1 94.75 100 THR A O 1
ATOM 726 N N . GLU A 1 101 ? -0.048 23.969 5.844 1 94.88 101 GLU A N 1
ATOM 727 C CA . GLU A 1 101 ? -1.226 24.391 6.598 1 94.88 101 GLU A CA 1
ATOM 728 C C . GLU A 1 101 ? -1.423 23.531 7.84 1 94.88 101 GLU A C 1
ATOM 730 O O . GLU A 1 101 ? -1.409 22.297 7.754 1 94.88 101 GLU A O 1
ATOM 735 N N . SER A 1 102 ? -1.583 24.219 8.984 1 94.94 102 SER A N 1
ATOM 736 C CA . SER A 1 102 ? -1.848 23.516 10.234 1 94.94 102 SER A CA 1
ATOM 737 C C . SER A 1 102 ? -3.311 23.656 10.648 1 94.94 102 SER A C 1
ATOM 739 O O . SER A 1 102 ? -3.908 24.719 10.484 1 94.94 102 SER A O 1
ATOM 741 N N . ARG A 1 103 ? -3.811 22.562 11.117 1 95.06 103 ARG A N 1
ATOM 742 C CA . ARG A 1 103 ? -5.148 22.594 11.695 1 95.06 103 ARG A CA 1
ATOM 743 C C . ARG A 1 103 ? -5.086 22.672 13.219 1 95.06 103 ARG A C 1
ATOM 745 O O . ARG A 1 103 ? -4.035 22.422 13.812 1 95.06 103 ARG A O 1
ATOM 752 N N . ASP A 1 104 ? -6.27 23.016 13.812 1 93.12 104 ASP A N 1
ATOM 753 C CA . ASP A 1 104 ? -6.359 23.078 15.273 1 93.12 104 ASP A CA 1
ATOM 754 C C . ASP A 1 104 ? -6.152 21.703 15.898 1 93.12 104 ASP A C 1
ATOM 756 O O . ASP A 1 104 ? -5.688 21.594 17.031 1 93.12 104 ASP A O 1
ATOM 760 N N . SER A 1 105 ? -6.379 20.719 15.18 1 92.75 105 SER A N 1
ATOM 761 C CA . SER A 1 105 ? -6.234 19.344 15.648 1 92.75 105 SER A CA 1
ATOM 762 C C . SER A 1 105 ? -4.766 18.969 15.797 1 92.75 105 SER A C 1
ATOM 764 O O . SER A 1 105 ? -4.441 17.953 16.422 1 92.75 105 SER A O 1
ATOM 766 N N . GLY A 1 106 ? -3.881 19.797 15.203 1 95.69 106 GLY A N 1
ATOM 767 C CA . GLY A 1 106 ? -2.463 19.484 15.156 1 95.69 106 GLY A CA 1
ATOM 768 C C . GLY A 1 106 ? -2.02 18.922 13.82 1 95.69 106 GLY A C 1
ATOM 769 O O . GLY A 1 106 ? -0.823 18.875 13.523 1 95.69 106 GLY A O 1
ATOM 770 N N . ALA A 1 107 ? -2.955 18.469 13.008 1 97.94 107 ALA A N 1
ATOM 771 C CA . ALA A 1 107 ? -2.641 17.938 11.68 1 97.94 107 ALA A CA 1
ATOM 772 C C . ALA A 1 107 ? -1.995 19 10.805 1 97.94 107 ALA A C 1
ATOM 774 O O . ALA A 1 107 ? -2.4 20.172 10.828 1 97.94 107 ALA A O 1
ATOM 775 N N . VAL A 1 108 ? -1.007 18.625 10.07 1 97.56 108 VAL A N 1
ATOM 776 C CA . VAL A 1 108 ? -0.31 19.516 9.156 1 97.56 108 VAL A CA 1
ATOM 777 C C . VAL A 1 108 ? -0.388 18.984 7.734 1 97.56 108 VAL A C 1
ATOM 779 O O . VAL A 1 108 ? -0.222 17.781 7.508 1 97.56 108 VAL A O 1
ATOM 782 N N . PHE A 1 109 ? -0.671 19.875 6.816 1 96.81 109 PHE A N 1
ATOM 783 C CA . PHE A 1 109 ? -0.79 19.516 5.41 1 96.81 109 PHE A CA 1
ATOM 784 C C . PHE A 1 109 ? 0.172 20.344 4.562 1 96.81 109 PHE A C 1
ATOM 786 O O . PHE A 1 109 ? 0.562 21.438 4.949 1 96.81 109 PHE A O 1
ATOM 793 N N . ILE A 1 110 ? 0.573 19.766 3.488 1 95.06 110 ILE A N 1
ATOM 794 C CA . ILE A 1 110 ? 1.469 20.438 2.553 1 95.06 110 ILE A CA 1
ATOM 795 C C . ILE A 1 110 ? 0.662 21.016 1.396 1 95.06 110 ILE A C 1
ATOM 797 O O . ILE A 1 110 ? -0.088 20.297 0.729 1 95.06 110 ILE A O 1
ATOM 801 N N . ASN A 1 111 ? 0.898 22.266 1.116 1 93.25 111 ASN A N 1
ATOM 802 C CA . ASN A 1 111 ? 0.214 22.938 0.012 1 93.25 111 ASN A CA 1
ATOM 803 C C . ASN A 1 111 ? 0.71 22.422 -1.34 1 93.25 111 ASN A C 1
ATOM 805 O O . ASN A 1 111 ? 1.858 22 -1.464 1 93.25 111 ASN A O 1
ATOM 809 N N . GLY A 1 112 ? -0.245 22.453 -2.289 1 90.94 112 GLY A N 1
ATOM 810 C CA . GLY A 1 112 ? 0.132 22.078 -3.641 1 90.94 112 GLY A CA 1
ATOM 811 C C . GLY A 1 112 ? 0.062 20.578 -3.875 1 90.94 112 GLY A C 1
ATOM 812 O O . GLY A 1 112 ? 0.59 20.078 -4.867 1 90.94 112 GLY A O 1
ATOM 813 N N . THR A 1 113 ? -0.528 19.859 -2.943 1 93.44 113 THR A N 1
ATOM 814 C CA . THR A 1 113 ? -0.673 18.422 -3.084 1 93.44 113 THR A CA 1
ATOM 815 C C . THR A 1 113 ? -2.094 18.062 -3.502 1 93.44 113 THR A C 1
ATOM 817 O O . THR A 1 113 ? -3.002 18.891 -3.424 1 93.44 113 THR A O 1
ATOM 820 N N . SER A 1 114 ? -2.277 16.859 -4.012 1 93.62 114 SER A N 1
ATOM 821 C CA . SER A 1 114 ? -3.523 16.5 -4.676 1 93.62 114 SER A CA 1
ATOM 822 C C . SER A 1 114 ? -4.613 16.172 -3.662 1 93.62 114 SER A C 1
ATOM 824 O O . SER A 1 114 ? -5.797 16.422 -3.908 1 93.62 114 SER A O 1
ATOM 826 N N . VAL A 1 115 ? -4.246 15.578 -2.535 1 96.44 115 VAL A N 1
ATOM 827 C CA . VAL A 1 115 ? -5.215 15.125 -1.548 1 96.44 115 VAL A CA 1
ATOM 828 C C . VAL A 1 115 ? -4.684 15.383 -0.141 1 96.44 115 VAL A C 1
ATOM 830 O O . VAL A 1 115 ? -3.506 15.148 0.137 1 96.44 115 VAL A O 1
ATOM 833 N N . TRP A 1 116 ? -5.523 15.898 0.691 1 97.06 116 TRP A N 1
ATOM 834 C CA . TRP A 1 116 ? -5.297 15.945 2.133 1 97.06 116 TRP A CA 1
ATOM 835 C C . TRP A 1 116 ? -6.234 14.984 2.857 1 97.06 116 TRP A C 1
ATOM 837 O O . TRP A 1 116 ? -7.438 14.953 2.588 1 97.06 116 TRP A O 1
ATOM 847 N N . LEU A 1 117 ? -5.715 14.203 3.75 1 98.12 117 LEU A N 1
ATOM 848 C CA . LEU A 1 117 ? -6.488 13.375 4.668 1 98.12 117 LEU A CA 1
ATOM 849 C C . LEU A 1 117 ? -6.184 13.742 6.117 1 98.12 117 LEU A C 1
ATOM 851 O O . LEU A 1 117 ? -5.031 13.664 6.551 1 98.12 117 LEU A O 1
ATOM 855 N N . GLU A 1 118 ? -7.145 14.195 6.805 1 98.31 118 GLU A N 1
ATOM 856 C CA . GLU A 1 118 ? -7 14.266 8.258 1 98.31 118 GLU A CA 1
ATOM 857 C C . GLU A 1 118 ? -7.324 12.922 8.906 1 98.31 118 GLU A C 1
ATOM 859 O O . GLU A 1 118 ? -8.32 12.289 8.57 1 98.31 118 GLU A O 1
ATOM 864 N N . SER A 1 119 ? -6.461 12.578 9.836 1 98.5 119 SER A N 1
ATOM 865 C CA . SER A 1 119 ? -6.582 11.195 10.289 1 98.5 119 SER A CA 1
ATOM 866 C C . SER A 1 119 ? -6.098 11.039 11.727 1 98.5 119 SER A C 1
ATOM 868 O O . SER A 1 119 ? -5.465 11.938 12.273 1 98.5 119 SER A O 1
ATOM 870 N N . ALA A 1 120 ? -6.48 9.883 12.312 1 98.56 120 ALA A N 1
ATOM 871 C CA . ALA A 1 120 ? -6.004 9.453 13.625 1 98.56 120 ALA A CA 1
ATOM 872 C C . ALA A 1 120 ? -5.648 7.969 13.617 1 98.56 120 ALA A C 1
ATOM 874 O O . ALA A 1 120 ? -6.273 7.176 12.906 1 98.56 120 ALA A O 1
ATOM 875 N N . ILE A 1 121 ? -4.688 7.637 14.445 1 98.69 121 ILE A N 1
ATOM 876 C CA . ILE A 1 121 ? -4.23 6.25 14.5 1 98.69 121 ILE A CA 1
ATOM 877 C C . ILE A 1 121 ? -5.352 5.359 15.023 1 98.69 121 ILE A C 1
ATOM 879 O O . ILE A 1 121 ? -5.949 5.648 16.062 1 98.69 121 ILE A O 1
ATOM 883 N N . GLU A 1 122 ? -5.629 4.367 14.289 1 98.5 122 GLU A N 1
ATOM 884 C CA . GLU A 1 122 ? -6.648 3.385 14.648 1 98.5 122 GLU A CA 1
ATOM 885 C C . GLU A 1 122 ? -6.016 2.127 15.242 1 98.5 122 GLU A C 1
ATOM 887 O O . GLU A 1 122 ? -6.547 1.548 16.188 1 98.5 122 GLU A O 1
ATOM 892 N N . GLN A 1 123 ? -4.953 1.702 14.648 1 97.81 123 GLN A N 1
ATOM 893 C CA . GLN A 1 123 ? -4.301 0.452 15.023 1 97.81 123 GLN A CA 1
ATOM 894 C C . GLN A 1 123 ? -2.83 0.456 14.617 1 97.81 123 GLN A C 1
ATOM 896 O O . GLN A 1 123 ? -2.475 0.975 13.562 1 97.81 123 GLN A O 1
ATOM 901 N N . LEU A 1 124 ? -1.985 -0.081 15.523 1 98.5 124 LEU A N 1
ATOM 902 C CA . LEU A 1 124 ? -0.587 -0.361 15.219 1 98.5 124 LEU A CA 1
ATOM 903 C C . LEU A 1 124 ? -0.342 -1.863 15.125 1 98.5 124 LEU A C 1
ATOM 905 O O . LEU A 1 124 ? -0.658 -2.607 16.047 1 98.5 124 LEU A O 1
ATOM 909 N N . VAL A 1 125 ? 0.175 -2.35 14 1 98.62 125 VAL A N 1
ATOM 910 C CA . VAL A 1 125 ? 0.367 -3.773 13.75 1 98.62 125 VAL A CA 1
ATOM 911 C C . VAL A 1 125 ? 1.854 -4.07 13.562 1 98.62 125 VAL A C 1
ATOM 913 O O . VAL A 1 125 ? 2.438 -3.746 12.531 1 98.62 125 VAL A O 1
ATOM 916 N N . PRO A 1 126 ? 2.473 -4.723 14.531 1 98.5 126 PRO A N 1
ATOM 917 C CA . PRO A 1 126 ? 3.865 -5.121 14.328 1 98.5 126 PRO A CA 1
ATOM 918 C C . PRO A 1 126 ? 4.043 -6.043 13.125 1 98.5 126 PRO A C 1
ATOM 920 O O . PRO A 1 126 ? 3.262 -6.98 12.938 1 98.5 126 PRO A O 1
ATOM 923 N N . ALA A 1 127 ? 5.043 -5.789 12.305 1 98.44 127 ALA A N 1
ATOM 924 C CA . ALA A 1 127 ? 5.336 -6.574 11.102 1 98.44 127 ALA A CA 1
ATOM 925 C C . ALA A 1 127 ? 6.824 -6.516 10.766 1 98.44 127 ALA A C 1
ATOM 927 O O . ALA A 1 127 ? 7.254 -5.668 9.977 1 98.44 127 ALA A O 1
ATOM 928 N N . GLY A 1 128 ? 7.594 -7.438 11.336 1 98.25 128 GLY A N 1
ATOM 929 C CA . GLY A 1 128 ? 9.023 -7.488 11.078 1 98.25 128 GLY A CA 1
ATOM 930 C C . GLY A 1 128 ? 9.766 -6.258 11.57 1 98.25 128 GLY A C 1
ATOM 931 O O . GLY A 1 128 ? 9.633 -5.867 12.727 1 98.25 128 GLY A O 1
ATOM 932 N N . ASP A 1 129 ? 10.5 -5.652 10.641 1 98.44 129 ASP A N 1
ATOM 933 C CA . ASP A 1 129 ? 11.305 -4.488 11 1 98.44 129 ASP A CA 1
ATOM 934 C C . ASP A 1 129 ? 10.516 -3.195 10.812 1 98.44 129 ASP A C 1
ATOM 936 O O . ASP A 1 129 ? 11.078 -2.102 10.891 1 98.44 129 ASP A O 1
ATOM 940 N N . HIS A 1 130 ? 9.25 -3.305 10.555 1 98.56 130 HIS A N 1
ATOM 941 C CA . HIS A 1 130 ? 8.352 -2.162 10.453 1 98.56 130 HIS A CA 1
ATOM 942 C C . HIS A 1 130 ? 7.113 -2.352 11.32 1 98.56 130 HIS A C 1
ATOM 944 O O . HIS A 1 130 ? 6.914 -3.422 11.898 1 98.56 130 HIS A O 1
ATOM 950 N N . THR A 1 131 ? 6.375 -1.311 11.5 1 98.69 131 THR A N 1
ATOM 951 C CA . THR A 1 131 ? 5.012 -1.271 12.023 1 98.69 131 THR A CA 1
ATOM 952 C C . THR A 1 131 ? 4.035 -0.789 10.953 1 98.69 131 THR A C 1
ATOM 954 O O . THR A 1 131 ? 4.285 0.218 10.289 1 98.69 131 THR A O 1
ATOM 957 N N . ILE A 1 132 ? 2.998 -1.601 10.703 1 98.88 132 ILE A N 1
ATOM 958 C CA . ILE A 1 132 ? 1.897 -1.116 9.883 1 98.88 132 ILE A CA 1
ATOM 959 C C . ILE A 1 132 ? 1 -0.197 10.703 1 98.88 132 ILE A C 1
ATOM 961 O O . ILE A 1 132 ? 0.447 -0.611 11.727 1 98.88 132 ILE A O 1
ATOM 965 N N . VAL A 1 133 ? 0.886 1.055 10.289 1 98.88 133 VAL A N 1
ATOM 966 C CA . VAL A 1 133 ? 0.06 2.057 10.953 1 98.88 133 VAL A CA 1
ATOM 967 C C . VAL A 1 133 ? -1.274 2.195 10.227 1 98.88 133 VAL A C 1
ATOM 969 O O . VAL A 1 133 ? -1.316 2.637 9.078 1 98.88 133 VAL A O 1
ATOM 972 N N . VAL A 1 134 ? -2.355 1.817 10.844 1 98.88 134 VAL A N 1
ATOM 973 C CA . VAL A 1 134 ? -3.697 1.982 10.289 1 98.88 134 VAL A CA 1
ATOM 974 C C . VAL A 1 134 ? -4.344 3.238 10.875 1 98.88 134 VAL A C 1
ATOM 976 O O . VAL A 1 134 ? -4.352 3.43 12.094 1 98.88 134 VAL A O 1
ATOM 979 N N . LEU A 1 135 ? -4.828 4.07 10.008 1 98.88 135 LEU A N 1
ATOM 980 C CA . LEU A 1 135 ? -5.395 5.348 10.43 1 98.88 135 LEU A CA 1
ATOM 981 C C . LEU A 1 135 ? -6.848 5.469 9.984 1 98.88 135 LEU A C 1
ATOM 983 O O . LEU A 1 135 ? -7.207 5.039 8.891 1 98.88 135 LEU A O 1
ATOM 987 N N . ARG A 1 136 ? -7.613 6.059 10.805 1 98.69 136 ARG A N 1
ATOM 988 C CA . ARG A 1 136 ? -8.984 6.41 10.438 1 98.69 136 ARG A CA 1
ATOM 989 C C . ARG A 1 136 ? -9.062 7.84 9.914 1 98.69 136 ARG A C 1
ATOM 991 O O . ARG A 1 136 ? -8.578 8.773 10.555 1 98.69 136 ARG A O 1
ATOM 998 N N . VAL A 1 137 ? -9.656 8.008 8.75 1 98.56 137 VAL A N 1
ATOM 999 C CA . VAL A 1 137 ? -9.773 9.305 8.094 1 98.56 137 VAL A CA 1
ATOM 1000 C C . VAL A 1 137 ? -11.008 10.039 8.609 1 98.56 137 VAL A C 1
ATOM 1002 O O . VAL A 1 137 ? -12.094 9.453 8.703 1 98.56 137 VAL A O 1
ATOM 1005 N N . SER A 1 138 ? -10.82 11.297 8.922 1 97.38 138 SER A N 1
ATOM 1006 C CA . SER A 1 138 ? -11.945 12.062 9.453 1 97.38 138 SER A CA 1
ATOM 1007 C C . SER A 1 138 ? -12.312 13.219 8.523 1 97.38 138 SER A C 1
ATOM 1009 O O . SER A 1 138 ? -13.383 13.812 8.656 1 97.38 138 SER A O 1
ATOM 1011 N N . ASP A 1 139 ? -11.398 13.555 7.617 1 96.94 139 ASP A N 1
ATOM 1012 C CA . ASP A 1 139 ? -11.648 14.617 6.652 1 96.94 139 ASP A CA 1
ATOM 1013 C C . ASP A 1 139 ? -10.805 14.438 5.395 1 96.94 139 ASP A C 1
ATOM 1015 O O . ASP A 1 139 ? -9.711 13.867 5.457 1 96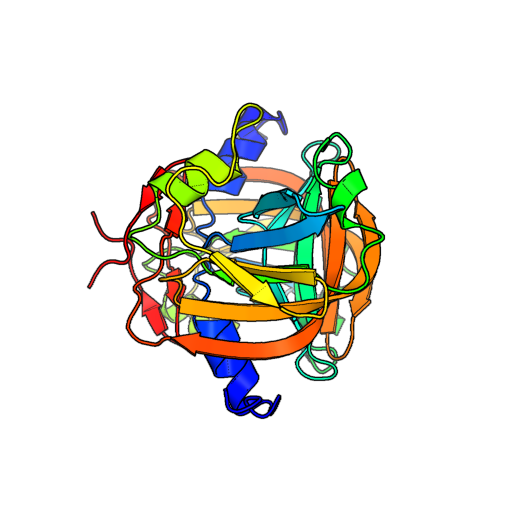.94 139 ASP A O 1
ATOM 1019 N N . ILE A 1 140 ? -11.367 14.922 4.309 1 97.25 140 ILE A N 1
ATOM 1020 C CA . ILE A 1 140 ? -10.68 14.82 3.027 1 97.25 140 ILE A CA 1
ATOM 1021 C C . ILE A 1 140 ? -10.781 16.141 2.281 1 97.25 140 ILE A C 1
ATOM 1023 O O . ILE A 1 140 ? -11.836 16.781 2.285 1 97.25 140 ILE A O 1
ATOM 1027 N N . VAL A 1 141 ? -9.695 16.516 1.695 1 95.69 141 VAL A N 1
ATOM 1028 C CA . VAL A 1 141 ? -9.664 17.609 0.729 1 95.69 141 VAL A CA 1
ATOM 1029 C C . VAL A 1 141 ? -9.016 17.141 -0.569 1 95.69 141 VAL A C 1
ATOM 1031 O O . VAL A 1 141 ? -7.926 16.562 -0.551 1 95.69 141 VAL A O 1
ATOM 1034 N N . ILE A 1 142 ? -9.68 17.344 -1.708 1 94.5 142 ILE A N 1
ATOM 1035 C CA . ILE A 1 142 ? -9.172 16.938 -3.01 1 94.5 142 ILE A CA 1
ATOM 1036 C C . ILE A 1 142 ? -8.828 18.172 -3.846 1 94.5 142 ILE A C 1
ATOM 1038 O O . ILE A 1 142 ? -9.664 19.062 -4.023 1 94.5 142 ILE A O 1
ATOM 1042 N N . ASN A 1 143 ? -7.629 18.188 -4.254 1 89.81 143 ASN A N 1
ATOM 1043 C CA . ASN A 1 143 ? -7.18 19.172 -5.234 1 89.81 143 ASN A CA 1
ATOM 1044 C C . ASN A 1 143 ? -6.91 18.531 -6.594 1 89.81 143 ASN A C 1
ATOM 1046 O O . ASN A 1 143 ? -5.816 18.016 -6.84 1 89.81 143 ASN A O 1
ATOM 1050 N N . GLU A 1 144 ? -7.688 18.625 -7.57 1 80.69 144 GLU A N 1
ATOM 1051 C CA . GLU A 1 144 ? -7.707 17.828 -8.797 1 80.69 144 GLU A CA 1
ATOM 1052 C C . GLU A 1 144 ? -6.617 18.281 -9.766 1 80.69 144 GLU A C 1
ATOM 1054 O O . GLU A 1 144 ? -6.223 17.531 -10.656 1 80.69 144 GLU A O 1
ATOM 1059 N N . ALA A 1 145 ? -6.043 19.281 -9.57 1 80.5 145 ALA A N 1
ATOM 1060 C CA . ALA A 1 145 ? -5.156 19.828 -10.602 1 80.5 145 ALA A CA 1
ATOM 1061 C C . ALA A 1 145 ? -3.711 19.406 -10.352 1 80.5 145 ALA A C 1
ATOM 1063 O O . ALA A 1 145 ? -2.807 19.812 -11.086 1 80.5 145 ALA A O 1
ATOM 1064 N N . VAL A 1 146 ? -3.498 18.453 -9.594 1 86.5 146 VAL A N 1
ATOM 1065 C CA . VAL A 1 146 ? -2.121 18.125 -9.234 1 86.5 146 VAL A CA 1
ATOM 1066 C C . VAL A 1 146 ? -1.764 16.734 -9.75 1 86.5 146 VAL A C 1
ATOM 1068 O O . VAL A 1 146 ? -2.281 15.734 -9.266 1 86.5 146 VAL A O 1
ATOM 1071 N N . PRO A 1 147 ? -0.86 16.703 -10.758 1 88.12 147 PRO A N 1
ATOM 1072 C CA . PRO A 1 147 ? -0.403 15.383 -11.195 1 88.12 147 PRO A CA 1
ATOM 1073 C C . PRO A 1 147 ? 0.421 14.664 -10.133 1 88.12 147 PRO A C 1
ATOM 1075 O O . PRO A 1 147 ? 1.181 15.305 -9.398 1 88.12 147 PRO A O 1
ATOM 1078 N N . PRO A 1 148 ? 0.28 13.383 -10.094 1 88.12 148 PRO A N 1
ATOM 1079 C CA . PRO A 1 148 ? 0.959 12.641 -9.031 1 88.12 148 PRO A CA 1
ATOM 1080 C C . PRO A 1 148 ? 2.439 12.414 -9.32 1 88.12 148 PRO A C 1
ATOM 1082 O O . PRO A 1 148 ? 2.85 12.406 -10.484 1 88.12 148 PRO A O 1
ATOM 1085 N N . ILE A 1 149 ? 3.211 12.32 -8.312 1 90.5 149 ILE A N 1
ATOM 1086 C CA . ILE A 1 149 ? 4.562 11.773 -8.398 1 90.5 149 ILE A CA 1
ATOM 1087 C C . ILE A 1 149 ? 4.516 10.25 -8.234 1 90.5 149 ILE A C 1
ATOM 1089 O O . ILE A 1 149 ? 3.713 9.734 -7.461 1 90.5 149 ILE A O 1
ATOM 1093 N N . VAL A 1 150 ? 5.293 9.57 -9.055 1 92.69 150 VAL A N 1
ATOM 1094 C CA . VAL A 1 150 ? 5.379 8.117 -8.938 1 92.69 150 VAL A CA 1
ATOM 1095 C C . VAL A 1 150 ? 6.805 7.711 -8.578 1 92.69 150 VAL A C 1
ATOM 1097 O O . VAL A 1 150 ? 7.766 8.156 -9.211 1 92.69 150 VAL A O 1
ATOM 1100 N N . PHE A 1 151 ? 6.906 6.965 -7.496 1 91.94 151 PHE A N 1
ATOM 1101 C CA . PHE A 1 151 ? 8.18 6.375 -7.094 1 91.94 151 PHE A CA 1
ATOM 1102 C C . PHE A 1 151 ? 8.336 4.977 -7.68 1 91.94 151 PHE A C 1
ATOM 1104 O O . PHE A 1 151 ? 7.469 4.117 -7.496 1 91.94 151 PHE A O 1
ATOM 1111 N N . HIS A 1 152 ? 9.406 4.738 -8.414 1 92.44 152 HIS A N 1
ATOM 1112 C CA . HIS A 1 152 ? 9.648 3.48 -9.109 1 92.44 152 HIS A CA 1
ATOM 1113 C C . HIS A 1 152 ? 11.133 3.238 -9.32 1 92.44 152 HIS A C 1
ATOM 1115 O O . HIS A 1 152 ? 11.836 4.094 -9.867 1 92.44 152 HIS A O 1
ATOM 1121 N N . ARG A 1 153 ? 11.57 2.084 -8.836 1 91.12 153 ARG A N 1
ATOM 1122 C CA . ARG A 1 153 ? 12.969 1.689 -8.977 1 91.12 153 ARG A CA 1
ATOM 1123 C C . ARG A 1 153 ? 13.898 2.799 -8.492 1 91.12 153 ARG A C 1
ATOM 1125 O O . ARG A 1 153 ? 14.805 3.215 -9.227 1 91.12 153 ARG A O 1
ATOM 1132 N N . SER A 1 154 ? 13.617 3.342 -7.352 1 86.94 154 SER A N 1
ATOM 1133 C CA . SER A 1 154 ? 14.438 4.281 -6.598 1 86.94 154 SER A CA 1
ATOM 1134 C C . SER A 1 154 ? 14.523 5.633 -7.301 1 86.94 154 SER A C 1
ATOM 1136 O O . SER A 1 154 ? 15.484 6.375 -7.117 1 86.94 154 SER A O 1
ATOM 1138 N N . ALA A 1 155 ? 13.5 5.863 -8.141 1 87.19 155 ALA A N 1
ATOM 1139 C CA . ALA A 1 155 ? 13.453 7.148 -8.828 1 87.19 155 ALA A CA 1
ATOM 1140 C C . ALA A 1 155 ? 12.039 7.707 -8.844 1 87.19 155 ALA A C 1
ATOM 1142 O O . ALA A 1 155 ? 11.062 6.953 -8.836 1 87.19 155 ALA A O 1
ATOM 1143 N N . PHE A 1 156 ? 12.008 9.023 -8.836 1 87.5 156 PHE A N 1
ATOM 1144 C CA . PHE A 1 156 ? 10.727 9.703 -9.016 1 87.5 156 PHE A CA 1
ATOM 1145 C C . PHE A 1 156 ? 10.43 9.906 -10.5 1 87.5 156 PHE A C 1
ATOM 1147 O O . PHE A 1 156 ? 11.305 10.312 -11.266 1 87.5 156 PHE A O 1
ATOM 1154 N N . ARG A 1 157 ? 9.172 9.453 -10.781 1 86.06 157 ARG A N 1
ATOM 1155 C CA . ARG A 1 157 ? 8.734 9.5 -12.172 1 86.06 157 ARG A CA 1
ATOM 1156 C C . ARG A 1 157 ? 7.414 10.258 -12.305 1 86.06 157 ARG A C 1
ATOM 1158 O O . ARG A 1 157 ? 6.746 10.523 -11.305 1 86.06 157 ARG A O 1
ATOM 1165 N N . LYS A 1 158 ? 7.191 10.672 -13.531 1 84.56 158 LYS A N 1
ATOM 1166 C CA . LYS A 1 158 ? 5.902 11.273 -13.875 1 84.56 158 LYS A CA 1
ATOM 1167 C C . LYS A 1 158 ? 5.016 10.289 -14.617 1 84.56 158 LYS A C 1
ATOM 1169 O O . LYS A 1 158 ? 5.508 9.328 -15.219 1 84.56 158 LYS A O 1
ATOM 1174 N N . LEU A 1 159 ? 3.746 10.5 -14.438 1 83 159 LEU A N 1
ATOM 1175 C CA . LEU A 1 159 ? 2.828 9.68 -15.227 1 83 159 LEU A CA 1
ATOM 1176 C C . LEU A 1 159 ? 2.812 10.141 -16.688 1 83 159 LEU A C 1
ATOM 1178 O O . LEU A 1 159 ? 2.879 11.336 -16.953 1 83 159 LEU A O 1
ATOM 1182 N N . GLY A 1 160 ? 2.996 9.109 -17.422 1 69.81 160 GLY A N 1
ATOM 1183 C CA . GLY A 1 160 ? 2.902 9.438 -18.828 1 69.81 160 GLY A CA 1
ATOM 1184 C C . GLY A 1 160 ? 1.487 9.758 -19.266 1 69.81 160 GLY A C 1
ATOM 1185 O O . GLY A 1 160 ? 0.524 9.453 -18.562 1 69.81 160 GLY A O 1
ATOM 1186 N N . ALA A 1 161 ? 1.373 10.594 -20.344 1 58.66 161 ALA A N 1
ATOM 1187 C CA . ALA A 1 161 ? 0.101 10.898 -21 1 58.66 161 ALA A CA 1
ATOM 1188 C C . ALA A 1 161 ? -0.528 9.633 -21.578 1 58.66 161 ALA A C 1
ATOM 1190 O O . ALA A 1 161 ? 0.182 8.719 -22.016 1 58.66 161 ALA A O 1
ATOM 1191 N N . MET B 1 1 ? -14.164 25.656 4.25 1 36.03 1 MET B N 1
ATOM 1192 C CA . MET B 1 1 ? -13.57 24.516 3.562 1 36.03 1 MET B CA 1
ATOM 1193 C C . MET B 1 1 ? -14.492 23.312 3.602 1 36.03 1 MET B C 1
ATOM 1195 O O . MET B 1 1 ? -14.984 22.938 4.668 1 36.03 1 MET B O 1
ATOM 1199 N N . SER B 1 2 ? -15.25 23.109 2.672 1 41.72 2 SER B N 1
ATOM 1200 C CA . SER B 1 2 ? -16.359 22.156 2.674 1 41.72 2 SER B CA 1
ATOM 1201 C C . SER B 1 2 ? -15.898 20.781 3.148 1 41.72 2 SER B C 1
ATOM 1203 O O . SER B 1 2 ? -14.875 20.266 2.691 1 41.72 2 SER B O 1
ATOM 1205 N N . ALA B 1 3 ? -16.047 20.578 4.434 1 50.19 3 ALA B N 1
ATOM 1206 C CA . ALA B 1 3 ? -15.859 19.219 4.938 1 50.19 3 ALA B CA 1
ATOM 1207 C C . ALA B 1 3 ? -16.391 18.188 3.941 1 50.19 3 ALA B C 1
ATOM 1209 O O . ALA B 1 3 ? -17.578 18.188 3.615 1 50.19 3 ALA B O 1
ATOM 1210 N N . THR B 1 4 ? -15.539 17.891 2.963 1 62.19 4 THR B N 1
ATOM 12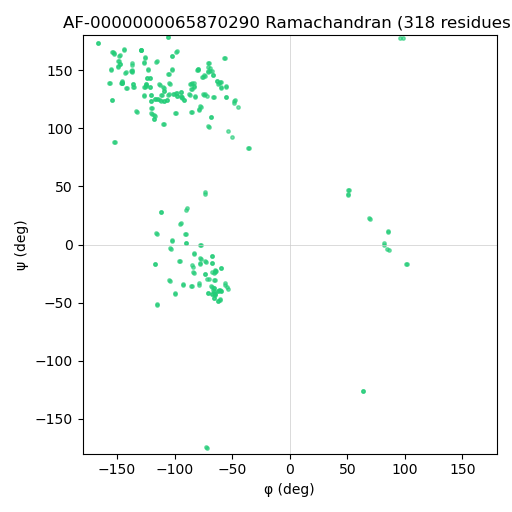11 C CA . THR B 1 4 ? -16.047 16.906 2.01 1 62.19 4 THR B CA 1
ATOM 1212 C C . THR B 1 4 ? -16.641 15.703 2.736 1 62.19 4 THR B C 1
ATOM 1214 O O . THR B 1 4 ? -16.078 15.242 3.734 1 62.19 4 THR B O 1
ATOM 1217 N N . ASP B 1 5 ? -17.828 15.461 2.494 1 80.12 5 ASP B N 1
ATOM 1218 C CA . ASP B 1 5 ? -18.531 14.281 2.996 1 80.12 5 ASP B CA 1
ATOM 1219 C C . ASP B 1 5 ? -17.688 13.016 2.771 1 80.12 5 ASP B C 1
ATOM 1221 O O . ASP B 1 5 ? -17.031 12.883 1.744 1 80.12 5 ASP B O 1
ATOM 1225 N N . LEU B 1 6 ? -17.422 12.289 3.844 1 92.94 6 LEU B N 1
ATOM 1226 C CA . LEU B 1 6 ? -16.688 11.031 3.809 1 92.94 6 LEU B CA 1
ATOM 1227 C C . LEU B 1 6 ? -17.547 9.914 3.23 1 92.94 6 LEU B C 1
ATOM 1229 O O . LEU B 1 6 ? -17.641 8.828 3.812 1 92.94 6 LEU B O 1
ATOM 1233 N N . SER B 1 7 ? -18.281 10.289 2.09 1 94.31 7 SER B N 1
ATOM 1234 C CA . SER B 1 7 ? -19.047 9.281 1.361 1 94.31 7 SER B CA 1
ATOM 1235 C C . SER B 1 7 ? -18.125 8.305 0.636 1 94.31 7 SER B C 1
ATOM 1237 O O . SER B 1 7 ? -16.969 8.633 0.347 1 94.31 7 SER B O 1
ATOM 1239 N N . PRO B 1 8 ? -18.641 7.086 0.357 1 94.12 8 PRO B N 1
ATOM 1240 C CA . PRO B 1 8 ? -17.844 6.129 -0.406 1 94.12 8 PRO B CA 1
ATOM 1241 C C . PRO B 1 8 ? -17.344 6.699 -1.733 1 94.12 8 PRO B C 1
ATOM 1243 O O . PRO B 1 8 ? -16.203 6.445 -2.133 1 94.12 8 PRO B O 1
ATOM 1246 N N . THR B 1 9 ? -18.156 7.477 -2.383 1 93.88 9 THR B N 1
ATOM 1247 C CA . THR B 1 9 ? -17.781 8.062 -3.666 1 93.88 9 THR B CA 1
ATOM 1248 C C . THR B 1 9 ? -16.625 9.039 -3.494 1 93.88 9 THR B C 1
ATOM 1250 O O . THR B 1 9 ? -15.633 8.984 -4.23 1 93.88 9 THR B O 1
ATOM 1253 N N . SER B 1 10 ? -16.719 9.922 -2.482 1 94.5 10 SER B N 1
ATOM 1254 C CA . SER B 1 10 ? -15.656 10.898 -2.229 1 94.5 10 SER B CA 1
ATOM 1255 C C . SER B 1 10 ? -14.367 10.219 -1.796 1 94.5 10 SER B C 1
ATOM 1257 O O . SER B 1 10 ? -13.273 10.633 -2.189 1 94.5 10 SER B O 1
ATOM 1259 N N . LEU B 1 11 ? -14.555 9.18 -1.016 1 96.44 11 LEU B N 1
ATOM 1260 C CA . LEU B 1 11 ? -13.383 8.438 -0.548 1 96.44 11 LEU B CA 1
ATOM 1261 C C . LEU B 1 11 ? -12.695 7.73 -1.706 1 96.44 11 LEU B C 1
ATOM 1263 O O . LEU B 1 11 ? -11.469 7.785 -1.828 1 96.44 11 LEU B O 1
ATOM 1267 N N . ARG B 1 12 ? -13.461 7.133 -2.564 1 95.56 12 ARG B N 1
ATOM 1268 C CA . ARG B 1 12 ? -12.883 6.457 -3.723 1 95.56 12 ARG B CA 1
ATOM 1269 C C . ARG B 1 12 ? -12.156 7.449 -4.625 1 95.56 12 ARG B C 1
ATOM 1271 O O . ARG B 1 12 ? -11.094 7.137 -5.168 1 95.56 12 ARG B O 1
ATOM 1278 N N . GLU B 1 13 ? -12.75 8.586 -4.777 1 94.38 13 GLU B N 1
ATOM 1279 C CA . GLU B 1 13 ? -12.102 9.625 -5.574 1 94.38 13 GLU B CA 1
ATOM 1280 C C . GLU B 1 13 ? -10.781 10.055 -4.949 1 94.38 13 GLU B C 1
ATOM 1282 O O . GLU B 1 13 ? -9.758 10.125 -5.637 1 94.38 13 GLU B O 1
ATOM 1287 N N . ALA B 1 14 ? -10.781 10.336 -3.656 1 95.88 14 ALA B N 1
ATOM 1288 C CA . ALA B 1 14 ? -9.578 10.766 -2.953 1 95.88 14 ALA B CA 1
ATOM 1289 C C . ALA B 1 14 ? -8.484 9.703 -3.033 1 95.88 14 ALA B C 1
ATOM 1291 O O . ALA B 1 14 ? -7.344 10 -3.383 1 95.88 14 ALA B O 1
ATOM 1292 N N . PHE B 1 15 ? -8.859 8.438 -2.756 1 96.88 15 PHE B N 1
ATOM 1293 C CA . PHE B 1 15 ? -7.906 7.336 -2.74 1 96.88 15 PHE B CA 1
ATOM 1294 C C . PHE B 1 15 ? -7.332 7.098 -4.133 1 96.88 15 PHE B C 1
ATOM 1296 O O . PHE B 1 15 ? -6.168 6.723 -4.273 1 96.88 15 PHE B O 1
ATOM 1303 N N . GLY B 1 16 ? -8.148 7.391 -5.129 1 95.69 16 GLY B N 1
ATOM 1304 C CA . GLY B 1 16 ? -7.723 7.207 -6.508 1 95.69 16 GLY B CA 1
ATOM 1305 C C . GLY B 1 16 ? -6.625 8.164 -6.93 1 95.69 16 GLY B C 1
ATOM 1306 O O . GLY B 1 16 ? -5.977 7.965 -7.957 1 95.69 16 GLY B O 1
ATOM 1307 N N . HIS B 1 17 ? -6.402 9.203 -6.191 1 95.12 17 HIS B N 1
ATOM 1308 C CA . HIS B 1 17 ? -5.363 10.18 -6.512 1 95.12 17 HIS B CA 1
ATOM 1309 C C . HIS B 1 17 ? -3.982 9.656 -6.133 1 95.12 17 HIS B C 1
ATOM 1311 O O . HIS B 1 17 ? -2.967 10.219 -6.547 1 95.12 17 HIS B O 1
ATOM 1317 N N . PHE B 1 18 ? -3.936 8.648 -5.332 1 96.06 18 PHE B N 1
ATOM 1318 C CA . PHE B 1 18 ? -2.664 8 -5.039 1 96.06 18 PHE B CA 1
ATOM 1319 C C . PHE B 1 18 ? -2.336 6.949 -6.094 1 96.06 18 PHE B C 1
ATOM 1321 O O . PHE B 1 18 ? -3.021 5.93 -6.191 1 96.06 18 PHE B O 1
ATOM 1328 N N . PRO B 1 19 ? -1.302 7.145 -6.871 1 95.56 19 PRO B N 1
ATOM 1329 C CA . PRO B 1 19 ? -0.959 6.152 -7.891 1 95.56 19 PRO B CA 1
ATOM 1330 C C . PRO B 1 19 ? -0.33 4.891 -7.301 1 95.56 19 PRO B C 1
ATOM 1332 O O . PRO B 1 19 ? 0.425 4.973 -6.328 1 95.56 19 PRO B O 1
ATOM 1335 N N . SER B 1 20 ? -0.61 3.797 -7.883 1 96.19 20 SER B N 1
ATOM 1336 C CA . SER B 1 20 ? -0.059 2.523 -7.43 1 96.19 20 SER B CA 1
ATOM 1337 C C . SER B 1 20 ? 0.133 1.561 -8.594 1 96.19 20 SER B C 1
ATOM 1339 O O . SER B 1 20 ? -0.47 1.733 -9.656 1 96.19 20 SER B O 1
ATOM 1341 N N . GLY B 1 21 ? 0.988 0.616 -8.43 1 95.94 21 GLY B N 1
ATOM 1342 C CA . GLY B 1 21 ? 0.985 -0.551 -9.297 1 95.94 21 GLY B CA 1
ATOM 1343 C C . GLY B 1 21 ? -0.19 -1.478 -9.047 1 95.94 21 GLY B C 1
ATOM 1344 O O . GLY B 1 21 ? -1.137 -1.113 -8.344 1 95.94 21 GLY B O 1
ATOM 1345 N N . VAL B 1 22 ? -0.163 -2.617 -9.75 1 96.06 22 VAL B N 1
ATOM 1346 C CA . VAL B 1 22 ? -1.153 -3.676 -9.586 1 96.06 22 VAL B CA 1
ATOM 1347 C C . VAL B 1 22 ? -0.455 -5.031 -9.531 1 96.06 22 VAL B C 1
ATOM 1349 O O . VAL B 1 22 ? 0.464 -5.297 -10.312 1 96.06 22 VAL B O 1
ATOM 1352 N N . ILE B 1 23 ? -0.915 -5.82 -8.586 1 97.5 23 ILE B N 1
ATOM 1353 C CA . ILE B 1 23 ? -0.392 -7.18 -8.531 1 97.5 23 ILE B CA 1
ATOM 1354 C C . ILE B 1 23 ? -1.514 -8.18 -8.805 1 97.5 23 ILE B C 1
ATOM 1356 O O . ILE B 1 23 ? -2.693 -7.855 -8.648 1 97.5 23 ILE B O 1
ATOM 1360 N N . ALA B 1 24 ? -1.117 -9.352 -9.234 1 96.81 24 ALA B N 1
ATOM 1361 C CA . ALA B 1 24 ? -1.952 -10.547 -9.203 1 96.81 24 ALA B CA 1
ATOM 1362 C C . ALA B 1 24 ? -1.516 -11.492 -8.086 1 96.81 24 ALA B C 1
ATOM 1364 O O . ALA B 1 24 ? -0.323 -11.758 -7.922 1 96.81 24 ALA B O 1
ATOM 1365 N N . ILE B 1 25 ? -2.422 -11.922 -7.277 1 98.06 25 ILE B N 1
ATOM 1366 C CA . ILE B 1 25 ? -2.209 -13 -6.316 1 98.06 25 ILE B CA 1
ATOM 1367 C C . ILE B 1 25 ? -2.922 -14.266 -6.793 1 98.06 25 ILE B C 1
ATOM 1369 O O . ILE B 1 25 ? -4.125 -14.242 -7.055 1 98.06 25 ILE B O 1
ATOM 1373 N N . ALA B 1 26 ? -2.15 -15.352 -6.918 1 97.88 26 ALA B N 1
ATOM 1374 C CA . ALA B 1 26 ? -2.779 -16.516 -7.527 1 97.88 26 ALA B CA 1
ATOM 1375 C C . ALA B 1 26 ? -2.189 -17.812 -6.969 1 97.88 26 ALA B C 1
ATOM 1377 O O . ALA B 1 26 ? -1.03 -17.844 -6.547 1 97.88 26 ALA B O 1
ATOM 1378 N N . ALA B 1 27 ? -2.951 -18.781 -7.012 1 97.94 27 ALA B N 1
ATOM 1379 C CA . ALA B 1 27 ? -2.566 -20.141 -6.645 1 97.94 27 ALA B CA 1
ATOM 1380 C C . ALA B 1 27 ? -3.432 -21.172 -7.367 1 97.94 27 ALA B C 1
ATOM 1382 O O . ALA B 1 27 ? -4.422 -20.812 -8.008 1 97.94 27 ALA B O 1
ATOM 1383 N N . GLU B 1 28 ? -2.938 -22.359 -7.297 1 95.94 28 GLU B N 1
ATOM 1384 C CA . GLU B 1 28 ? -3.715 -23.484 -7.82 1 95.94 28 GLU B CA 1
ATOM 1385 C C . GLU B 1 28 ? -4.547 -24.141 -6.719 1 95.94 28 GLU B C 1
ATOM 1387 O O . GLU B 1 28 ? -4.027 -24.453 -5.648 1 95.94 28 GLU B O 1
ATOM 1392 N N . VAL B 1 29 ? -5.816 -24.266 -6.945 1 93.81 29 VAL B N 1
ATOM 1393 C CA . VAL B 1 29 ? -6.742 -24.938 -6.051 1 93.81 29 VAL B CA 1
ATOM 1394 C C . VAL B 1 29 ? -7.398 -26.109 -6.777 1 93.81 29 VAL B C 1
ATOM 1396 O O . VAL B 1 29 ? -8.227 -25.922 -7.672 1 93.81 29 VAL B O 1
ATOM 1399 N N . ASP B 1 30 ? -7.059 -27.328 -6.328 1 91.06 30 ASP B N 1
ATOM 1400 C CA . ASP B 1 30 ? -7.637 -28.531 -6.918 1 91.06 30 ASP B CA 1
ATOM 1401 C C . ASP B 1 30 ? -7.508 -28.516 -8.438 1 91.06 30 ASP B C 1
ATOM 1403 O O . ASP B 1 30 ? -8.492 -28.719 -9.156 1 91.06 30 ASP B O 1
ATOM 1407 N N . GLY B 1 31 ? -6.367 -28.109 -8.914 1 89.94 31 GLY B N 1
ATOM 1408 C CA . GLY B 1 31 ? -6.062 -28.156 -10.336 1 89.94 31 GLY B CA 1
ATOM 1409 C C . GLY B 1 31 ? -6.559 -26.922 -11.086 1 89.94 31 GLY B C 1
ATOM 1410 O O . GLY B 1 31 ? -6.355 -26.812 -12.297 1 89.94 31 GLY B O 1
ATOM 1411 N N . THR B 1 32 ? -7.238 -26.078 -10.438 1 92.12 32 THR B N 1
ATOM 1412 C CA . THR B 1 32 ? -7.766 -24.859 -11.047 1 92.12 32 THR B CA 1
ATOM 1413 C C . THR B 1 32 ? -7.023 -23.641 -10.531 1 92.12 32 THR B C 1
ATOM 1415 O O . THR B 1 32 ? -6.75 -23.531 -9.336 1 92.12 32 THR B O 1
ATOM 1418 N N . ARG B 1 33 ? -6.68 -22.781 -11.461 1 93.75 33 ARG B N 1
ATOM 1419 C CA . ARG B 1 33 ? -6.051 -21.516 -11.07 1 93.75 33 ARG B CA 1
ATOM 1420 C C . ARG B 1 33 ? -7.07 -20.562 -10.469 1 93.75 33 ARG B C 1
ATOM 1422 O O . ARG B 1 33 ? -8.141 -20.344 -11.039 1 93.75 33 ARG B O 1
ATOM 1429 N N . VAL B 1 34 ? -6.773 -20.047 -9.344 1 95 34 VAL B N 1
ATOM 1430 C CA . VAL B 1 34 ? -7.582 -19.062 -8.641 1 95 34 VAL B CA 1
ATOM 1431 C C . VAL B 1 34 ? -6.727 -17.828 -8.305 1 95 34 VAL B C 1
ATOM 1433 O O . VAL B 1 34 ? -5.566 -17.969 -7.918 1 95 34 VAL B O 1
ATOM 1436 N N . GLY B 1 35 ? -7.305 -16.703 -8.547 1 96.25 35 GLY B N 1
ATOM 1437 C CA . GLY B 1 35 ? -6.504 -15.516 -8.25 1 96.25 35 GLY B CA 1
ATOM 1438 C C . GLY B 1 35 ? -7.309 -14.234 -8.234 1 96.25 35 GLY B C 1
ATOM 1439 O O . GLY B 1 35 ? -8.492 -14.234 -8.578 1 96.25 35 GLY B O 1
ATOM 1440 N N . LEU B 1 36 ? -6.738 -13.164 -7.855 1 95.69 36 LEU B N 1
ATOM 1441 C CA . LEU B 1 36 ? -7.32 -11.828 -7.832 1 95.69 36 LEU B CA 1
ATOM 1442 C C . LEU B 1 36 ? -6.258 -10.766 -8.102 1 95.69 36 LEU B C 1
ATOM 1444 O O . LEU B 1 36 ? -5.059 -11.055 -8.031 1 95.69 36 LEU B O 1
ATOM 1448 N N . ALA B 1 37 ? -6.652 -9.578 -8.453 1 95.19 37 ALA B N 1
ATOM 1449 C CA . ALA B 1 37 ? -5.777 -8.422 -8.617 1 95.19 37 ALA B CA 1
ATOM 1450 C C . ALA B 1 37 ? -5.941 -7.445 -7.453 1 95.19 37 ALA B C 1
ATOM 1452 O O . ALA B 1 37 ? -7.02 -7.355 -6.859 1 95.19 37 ALA B O 1
ATOM 1453 N N . ALA B 1 38 ? -4.938 -6.816 -7.105 1 96.31 38 ALA B N 1
ATOM 1454 C CA . ALA B 1 38 ? -4.973 -5.812 -6.047 1 96.31 38 ALA B CA 1
ATOM 1455 C C . ALA B 1 38 ? -3.996 -4.676 -6.332 1 96.31 38 ALA B C 1
ATOM 1457 O O . ALA B 1 38 ? -2.869 -4.914 -6.77 1 96.31 38 ALA B O 1
ATOM 1458 N N . SER B 1 39 ? -4.406 -3.436 -6.066 1 96.56 39 SER B N 1
ATOM 1459 C CA . SER B 1 39 ? -3.521 -2.281 -6.16 1 96.56 39 SER B CA 1
ATOM 1460 C C . SER B 1 39 ? -3.076 -1.811 -4.781 1 96.56 39 SER B C 1
ATOM 1462 O O . SER B 1 39 ? -2.283 -0.875 -4.664 1 96.56 39 SER B O 1
ATOM 1464 N N . THR B 1 40 ? -3.596 -2.432 -3.738 1 98 40 THR B N 1
ATOM 1465 C CA . THR B 1 40 ? -3.297 -2.059 -2.359 1 98 40 THR B CA 1
ATOM 1466 C C . THR B 1 40 ? -2.076 -2.816 -1.846 1 98 40 THR B C 1
ATOM 1468 O O . THR B 1 40 ? -2.004 -3.156 -0.664 1 98 40 THR B O 1
ATOM 1471 N N . PHE B 1 41 ? -1.187 -3.123 -2.648 1 98.31 41 PHE B N 1
ATOM 1472 C CA . PHE B 1 41 ? 0.019 -3.875 -2.322 1 98.31 41 PHE B CA 1
ATOM 1473 C C . PHE B 1 41 ? 1.108 -2.949 -1.794 1 98.31 41 PHE B C 1
ATOM 1475 O O . PHE B 1 41 ? 1.31 -1.854 -2.322 1 98.31 41 PHE B O 1
ATOM 1482 N N . VAL B 1 42 ? 1.838 -3.387 -0.742 1 98.5 42 VAL B N 1
ATOM 1483 C CA . VAL B 1 42 ? 2.982 -2.629 -0.249 1 98.5 42 VAL B CA 1
ATOM 1484 C C . VAL B 1 42 ? 4.059 -3.588 0.259 1 98.5 42 VAL B C 1
ATOM 1486 O O . VAL B 1 42 ? 3.744 -4.613 0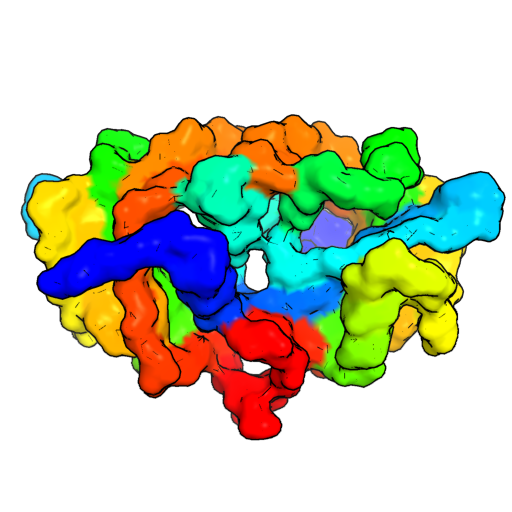.87 1 98.5 42 VAL B O 1
ATOM 1489 N N . PRO B 1 43 ? 5.32 -3.285 -0.034 1 98.38 43 PRO B N 1
ATOM 1490 C CA . PRO B 1 43 ? 6.367 -3.893 0.789 1 98.38 43 PRO B CA 1
ATOM 1491 C C . PRO B 1 43 ? 6.297 -3.459 2.252 1 98.38 43 PRO B C 1
ATOM 1493 O O . PRO B 1 43 ? 5.984 -2.301 2.541 1 98.38 43 PRO B O 1
ATOM 1496 N N . VAL B 1 44 ? 6.551 -4.41 3.186 1 98.5 44 VAL B N 1
ATOM 1497 C CA . VAL B 1 44 ? 6.367 -4.094 4.598 1 98.5 44 VAL B CA 1
ATOM 1498 C C . VAL B 1 44 ? 7.711 -4.156 5.32 1 98.5 44 VAL B C 1
ATOM 1500 O O . VAL B 1 44 ? 8.117 -3.191 5.973 1 98.5 44 VAL B O 1
ATOM 1503 N N . SER B 1 45 ? 8.422 -5.223 5.164 1 98.38 45 SER B N 1
ATOM 1504 C CA . SER B 1 45 ? 9.625 -5.488 5.941 1 98.38 45 SER B CA 1
ATOM 1505 C C . SER B 1 45 ? 10.695 -6.164 5.094 1 98.38 45 SER B C 1
ATOM 1507 O O . SER B 1 45 ? 10.375 -6.945 4.191 1 98.38 45 SER B O 1
ATOM 1509 N N . LEU B 1 46 ? 11.938 -5.879 5.402 1 97.56 46 LEU B N 1
ATOM 1510 C CA . LEU B 1 46 ? 13.055 -6.578 4.77 1 97.56 46 LEU B CA 1
ATOM 1511 C C . LEU B 1 46 ? 13.477 -7.789 5.598 1 97.56 46 LEU B C 1
ATOM 1513 O O . LEU B 1 46 ? 13.891 -8.812 5.047 1 97.56 46 LEU B O 1
ATOM 1517 N N . GLU B 1 47 ? 13.336 -7.551 6.895 1 96.38 47 GLU B N 1
ATOM 1518 C CA . GLU B 1 47 ? 13.719 -8.633 7.801 1 96.38 47 GLU B CA 1
ATOM 1519 C C . GLU B 1 47 ? 12.656 -8.867 8.867 1 96.38 47 GLU B C 1
ATOM 1521 O O . GLU B 1 47 ? 12.547 -8.102 9.828 1 96.38 47 GLU B O 1
ATOM 1526 N N . PRO B 1 48 ? 11.977 -10.117 8.828 1 97.75 48 PRO B N 1
ATOM 1527 C CA . PRO B 1 48 ? 11.859 -10.992 7.656 1 97.75 48 PRO B CA 1
ATOM 1528 C C . PRO B 1 48 ? 11.227 -10.289 6.457 1 97.75 48 PRO B C 1
ATOM 1530 O O . PRO B 1 48 ? 10.625 -9.227 6.609 1 97.75 48 PRO B O 1
ATOM 1533 N N . PRO B 1 49 ? 11.43 -10.836 5.254 1 98.31 49 PRO B N 1
ATOM 1534 C CA . PRO B 1 49 ? 10.805 -10.227 4.074 1 98.31 49 PRO B CA 1
ATOM 1535 C C . PRO B 1 49 ? 9.289 -10.375 4.062 1 98.31 49 PRO B C 1
ATOM 1537 O O . PRO B 1 49 ? 8.773 -11.484 3.906 1 98.31 49 PRO B O 1
ATOM 1540 N N . LEU B 1 50 ? 8.609 -9.266 4.266 1 98.75 50 LEU B N 1
ATOM 1541 C CA . LEU B 1 50 ? 7.148 -9.25 4.324 1 98.75 50 LEU B CA 1
ATOM 1542 C C . LEU B 1 50 ? 6.574 -8.273 3.307 1 98.75 50 LEU B C 1
ATOM 1544 O O . LEU B 1 50 ? 7.152 -7.207 3.068 1 98.75 50 LEU B O 1
ATOM 1548 N N . VAL B 1 51 ? 5.461 -8.633 2.729 1 98.88 51 VAL B N 1
ATOM 1549 C CA . VAL B 1 51 ? 4.617 -7.77 1.907 1 98.88 51 VAL B CA 1
ATOM 1550 C C . VAL B 1 51 ? 3.17 -7.852 2.389 1 98.88 51 VAL B C 1
ATOM 1552 O O . VAL B 1 51 ? 2.83 -8.711 3.209 1 98.88 51 VAL B O 1
ATOM 1555 N N . ALA B 1 52 ? 2.334 -6.91 1.896 1 98.94 52 ALA B N 1
ATOM 1556 C CA . ALA B 1 52 ? 0.932 -6.945 2.303 1 98.94 52 ALA B CA 1
ATOM 1557 C C . ALA B 1 52 ? 0.025 -6.438 1.185 1 98.94 52 ALA B C 1
ATOM 1559 O O . ALA B 1 52 ? 0.477 -5.723 0.287 1 98.94 52 ALA B O 1
ATOM 1560 N N . PHE B 1 53 ? -1.188 -6.84 1.177 1 98.81 53 PHE B N 1
ATOM 1561 C CA . PHE B 1 53 ? -2.291 -6.277 0.407 1 98.81 53 PHE B CA 1
ATOM 1562 C C . PHE B 1 53 ? -3.592 -6.34 1.198 1 98.81 53 PHE B C 1
ATOM 1564 O O . PHE B 1 53 ? -3.646 -6.953 2.266 1 98.81 53 PHE B O 1
ATOM 1571 N N . CYS B 1 54 ? -4.594 -5.648 0.726 1 98.75 54 CYS B N 1
ATOM 1572 C CA . CYS B 1 54 ? -5.895 -5.648 1.381 1 98.75 54 CYS B CA 1
ATOM 1573 C C . CYS B 1 54 ? -6.941 -6.336 0.512 1 98.75 54 CYS B C 1
ATOM 1575 O O . CYS B 1 54 ? -7 -6.105 -0.698 1 98.75 54 CYS B O 1
ATOM 1577 N N . VAL B 1 55 ? -7.723 -7.109 1.144 1 98.31 55 VAL B N 1
ATOM 1578 C CA . VAL B 1 55 ? -8.773 -7.809 0.412 1 98.31 55 VAL B CA 1
ATOM 1579 C C . VAL B 1 55 ? -10.133 -7.508 1.048 1 98.31 55 VAL B C 1
ATOM 1581 O O . VAL B 1 55 ? -10.258 -7.465 2.273 1 98.31 55 VAL B O 1
ATOM 1584 N N . GLN B 1 56 ? -11.078 -7.258 0.204 1 97.75 56 GLN B N 1
ATOM 1585 C CA . GLN B 1 56 ? -12.43 -7.023 0.701 1 97.75 56 GLN B CA 1
ATOM 1586 C C . GLN B 1 56 ? -12.953 -8.234 1.467 1 97.75 56 GLN B C 1
ATOM 1588 O O . GLN B 1 56 ? -12.812 -9.367 1.012 1 97.75 56 GLN B O 1
ATOM 1593 N N . ASN B 1 57 ? -13.633 -7.945 2.557 1 98.19 57 ASN B N 1
ATOM 1594 C CA . ASN B 1 57 ? -14.203 -9.031 3.348 1 98.19 57 ASN B CA 1
ATOM 1595 C C . ASN B 1 57 ? -15.266 -9.797 2.568 1 98.19 57 ASN B C 1
ATOM 1597 O O . ASN B 1 57 ? -15.516 -10.969 2.842 1 98.19 57 ASN B O 1
ATOM 1601 N N . SER B 1 58 ? -15.828 -9.164 1.577 1 97.12 58 SER B N 1
ATOM 1602 C CA . SER B 1 58 ? -16.875 -9.789 0.782 1 97.12 58 SER B CA 1
ATOM 1603 C C . SER B 1 58 ? -16.297 -10.547 -0.41 1 97.12 58 SER B C 1
ATOM 1605 O O . SER B 1 58 ? -17.047 -11.086 -1.231 1 97.12 58 SER B O 1
ATOM 1607 N N . SER B 1 59 ? -15 -10.555 -0.544 1 95.81 59 SER B N 1
ATOM 1608 C CA . SER B 1 59 ? -14.375 -11.258 -1.66 1 95.81 59 SER B CA 1
ATOM 1609 C C . SER B 1 59 ? -14.805 -12.719 -1.705 1 95.81 59 SER B C 1
ATOM 1611 O O . SER B 1 59 ? -14.812 -13.398 -0.678 1 95.81 59 SER B O 1
ATOM 1613 N N . THR B 1 60 ? -15.109 -13.188 -2.904 1 94.69 60 THR B N 1
ATOM 1614 C CA . THR B 1 60 ? -15.461 -14.586 -3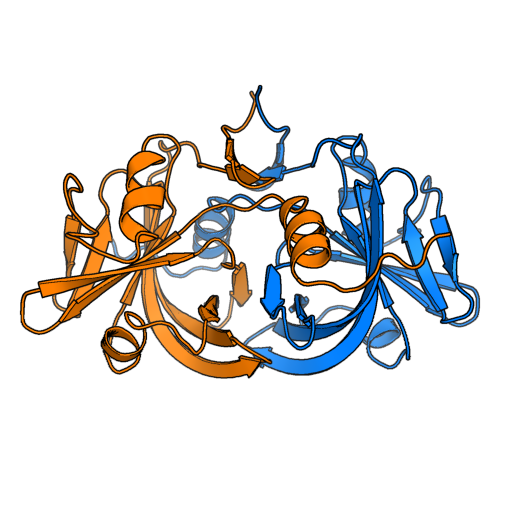.084 1 94.69 6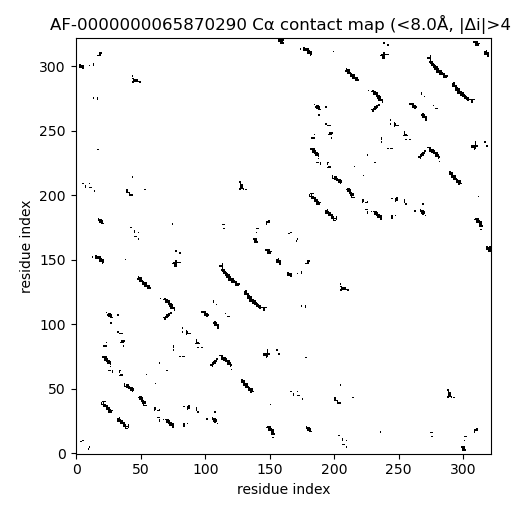0 THR B CA 1
ATOM 1615 C C . THR B 1 60 ? -14.25 -15.406 -3.516 1 94.69 60 THR B C 1
ATOM 1617 O O . THR B 1 60 ? -14.266 -16.641 -3.465 1 94.69 60 THR B O 1
ATOM 1620 N N . THR B 1 61 ? -13.219 -14.758 -3.92 1 94.94 61 THR B N 1
ATOM 1621 C CA . THR B 1 61 ? -11.992 -15.414 -4.348 1 94.94 61 THR B CA 1
ATOM 1622 C C . THR B 1 61 ? -11.086 -15.703 -3.154 1 94.94 61 THR B C 1
ATOM 1624 O O . THR B 1 61 ? -10.484 -16.781 -3.064 1 94.94 61 THR B O 1
ATOM 1627 N N . TRP B 1 62 ? -11.062 -14.859 -2.215 1 96.69 62 TRP B N 1
ATOM 1628 C CA . TRP B 1 62 ? -10.086 -14.883 -1.13 1 96.69 62 TRP B CA 1
ATOM 1629 C C . TRP B 1 62 ? -10.281 -16.125 -0.255 1 96.69 62 TRP B C 1
ATOM 1631 O O . TRP B 1 62 ? -9.312 -16.781 0.117 1 96.69 62 TRP B O 1
ATOM 1641 N N . PRO B 1 63 ? -11.523 -16.531 0.036 1 97 63 PRO B N 1
ATOM 1642 C CA . PRO B 1 63 ? -11.711 -17.734 0.854 1 97 63 PRO B CA 1
ATOM 1643 C C . PRO B 1 63 ? -11.086 -18.984 0.226 1 97 63 PRO B C 1
ATOM 1645 O O . PRO B 1 63 ? -10.758 -19.938 0.934 1 97 63 PRO B O 1
ATOM 1648 N N . LYS B 1 64 ? -10.859 -18.938 -1.07 1 96.25 64 LYS B N 1
ATOM 1649 C CA . LYS B 1 64 ? -10.266 -20.062 -1.768 1 96.25 64 LYS B CA 1
ATOM 1650 C C . LYS B 1 64 ? -8.742 -20.047 -1.66 1 96.25 64 LYS B C 1
ATOM 1652 O O . LYS B 1 64 ? -8.078 -21.062 -1.882 1 96.25 64 LYS B O 1
ATOM 1657 N N . LEU B 1 65 ? -8.172 -18.906 -1.335 1 97.25 65 LEU B N 1
ATOM 1658 C CA . LEU B 1 65 ? -6.727 -18.719 -1.361 1 97.25 65 LEU B CA 1
ATOM 1659 C C . LEU B 1 65 ? -6.152 -18.734 0.052 1 97.25 65 LEU B C 1
ATOM 1661 O O . LEU B 1 65 ? -5.004 -19.125 0.258 1 97.25 65 LEU B O 1
ATOM 1665 N N . LYS B 1 66 ? -6.859 -18.297 1.01 1 97.06 66 LYS B N 1
ATOM 1666 C CA . LYS B 1 66 ? -6.352 -17.891 2.316 1 97.06 66 LYS B CA 1
ATOM 1667 C C . LYS B 1 66 ? -5.766 -19.078 3.076 1 97.06 66 LYS B C 1
ATOM 1669 O O . LYS B 1 66 ? -4.961 -18.906 3.992 1 97.06 66 LYS B O 1
ATOM 1674 N N . ASP B 1 67 ? -6.176 -20.281 2.785 1 95.5 67 ASP B N 1
ATOM 1675 C CA . ASP B 1 67 ? -5.738 -21.453 3.559 1 95.5 67 ASP B CA 1
ATOM 1676 C C . ASP B 1 67 ? -4.664 -22.234 2.812 1 95.5 67 ASP B C 1
ATOM 1678 O O . ASP B 1 67 ? -4.242 -23.297 3.264 1 95.5 67 ASP B O 1
ATOM 1682 N N . LEU B 1 68 ? -4.242 -21.75 1.674 1 96.12 68 LEU B N 1
ATOM 1683 C CA . LEU B 1 68 ? -3.217 -22.438 0.895 1 96.12 68 LEU B CA 1
ATOM 1684 C C . LEU B 1 68 ? -1.828 -22.156 1.461 1 96.12 68 LEU B C 1
ATOM 1686 O O . LEU B 1 68 ? -1.578 -21.078 2.006 1 96.12 68 LEU B O 1
ATOM 1690 N N . PRO B 1 69 ? -0.912 -23.094 1.306 1 96.19 69 PRO B N 1
ATOM 1691 C CA . PRO B 1 69 ? 0.418 -22.953 1.904 1 96.19 69 PRO B CA 1
ATOM 1692 C C . PRO B 1 69 ? 1.289 -21.938 1.178 1 96.19 69 PRO B C 1
ATOM 1694 O O . PRO B 1 69 ? 2.254 -21.422 1.75 1 96.19 69 PRO B O 1
ATOM 1697 N N . SER B 1 70 ? 0.973 -21.734 -0.129 1 98 70 SER B N 1
ATOM 1698 C CA . SER B 1 70 ? 1.803 -20.812 -0.906 1 98 70 SER B CA 1
ATOM 1699 C C . SER B 1 70 ? 0.973 -20.062 -1.936 1 98 70 SER B C 1
ATOM 1701 O O . SER B 1 70 ? 0.083 -20.625 -2.568 1 98 70 SER B O 1
ATOM 1703 N N . LEU B 1 71 ? 1.264 -18.844 -2.076 1 98.62 71 LEU B N 1
ATOM 1704 C CA . LEU B 1 71 ? 0.638 -17.953 -3.051 1 98.62 71 LEU B CA 1
ATOM 1705 C C . LEU B 1 71 ? 1.688 -17.297 -3.941 1 98.62 71 LEU B C 1
ATOM 1707 O O . LEU B 1 71 ? 2.76 -16.922 -3.467 1 98.62 71 LEU B O 1
ATOM 1711 N N . GLY B 1 72 ? 1.384 -17.219 -5.199 1 98.56 72 GLY B N 1
ATOM 1712 C CA . GLY B 1 72 ? 2.217 -16.453 -6.117 1 98.56 72 GLY B CA 1
ATOM 1713 C C . GLY B 1 72 ? 1.729 -15.031 -6.316 1 98.56 72 GLY B C 1
ATOM 1714 O O . GLY B 1 72 ? 0.536 -14.805 -6.523 1 98.56 72 GLY B O 1
ATOM 1715 N N . ILE B 1 73 ? 2.65 -14.109 -6.203 1 98.56 73 ILE B N 1
ATOM 1716 C CA . ILE B 1 73 ? 2.373 -12.711 -6.512 1 98.56 73 ILE B CA 1
ATOM 1717 C C . ILE B 1 73 ? 3.137 -12.297 -7.77 1 98.56 73 ILE B C 1
ATOM 1719 O O . ILE B 1 73 ? 4.344 -12.531 -7.871 1 98.56 73 ILE B O 1
ATOM 1723 N N . SER B 1 74 ? 2.494 -11.727 -8.703 1 97.31 74 SER B N 1
ATOM 1724 C CA . SER B 1 74 ? 3.09 -11.164 -9.914 1 97.31 74 SER B CA 1
ATOM 1725 C C . SER B 1 74 ? 2.795 -9.68 -10.039 1 97.31 74 SER B C 1
ATOM 1727 O O . SER B 1 74 ? 1.635 -9.266 -9.992 1 97.31 74 SER B O 1
ATOM 1729 N N . VAL B 1 75 ? 3.842 -8.852 -10.141 1 97.06 75 VAL B N 1
ATOM 1730 C CA . VAL B 1 75 ? 3.666 -7.426 -10.383 1 97.06 75 VAL B CA 1
ATOM 1731 C C . VAL B 1 75 ? 3.365 -7.18 -11.859 1 97.06 75 VAL B C 1
ATOM 1733 O O . VAL B 1 75 ? 4.23 -7.371 -12.711 1 97.06 75 VAL B O 1
ATOM 1736 N N . LEU B 1 76 ? 2.176 -6.656 -12.133 1 93.56 76 LEU B N 1
ATOM 1737 C CA . LEU B 1 76 ? 1.688 -6.551 -13.508 1 93.56 76 LEU B CA 1
ATOM 1738 C C . LEU B 1 76 ? 2.379 -5.406 -14.242 1 93.56 76 LEU B C 1
ATOM 1740 O O . LEU B 1 76 ? 2.664 -4.363 -13.648 1 93.56 76 LEU B O 1
ATOM 1744 N N . GLY B 1 77 ? 2.607 -5.652 -15.508 1 89.38 77 GLY B N 1
ATOM 1745 C CA . GLY B 1 77 ? 3.256 -4.676 -16.359 1 89.38 77 GLY B CA 1
ATOM 1746 C C . GLY B 1 77 ? 2.295 -3.988 -17.312 1 89.38 77 GLY B C 1
ATOM 1747 O O . GLY B 1 77 ? 1.102 -4.297 -17.328 1 89.38 77 GLY B O 1
ATOM 1748 N N . GLU B 1 78 ? 2.883 -3.07 -18.062 1 82.75 78 GLU B N 1
ATOM 1749 C CA . GLU B 1 78 ? 2.105 -2.229 -18.969 1 82.75 78 GLU B CA 1
ATOM 1750 C C . GLU B 1 78 ? 1.286 -3.074 -19.938 1 82.75 78 GLU B C 1
ATOM 1752 O O . GLU B 1 78 ? 0.175 -2.695 -20.312 1 82.75 78 GLU B O 1
ATOM 1757 N N . ALA B 1 79 ? 1.815 -4.152 -20.312 1 78.31 79 ALA B N 1
ATOM 1758 C CA . ALA B 1 79 ? 1.157 -5.004 -21.297 1 78.31 79 ALA B CA 1
ATOM 1759 C C . ALA B 1 79 ? 0.011 -5.789 -20.656 1 78.31 79 ALA B C 1
ATOM 1761 O O . ALA B 1 79 ? -0.748 -6.461 -21.359 1 78.31 79 ALA B O 1
ATOM 1762 N N . HIS B 1 80 ? -0.112 -5.535 -19.438 1 76.38 80 HIS B N 1
ATOM 1763 C CA . HIS B 1 80 ? -1.075 -6.379 -18.734 1 76.38 80 HIS B CA 1
ATOM 1764 C C . HIS B 1 80 ? -2.291 -5.57 -18.297 1 76.38 80 HIS B C 1
ATOM 1766 O O . HIS B 1 80 ? -2.883 -5.855 -17.25 1 76.38 80 HIS B O 1
ATOM 1772 N N . ASP B 1 81 ? -2.58 -4.582 -18.984 1 76.06 81 ASP B N 1
ATOM 1773 C CA . ASP B 1 81 ? -3.781 -3.838 -18.625 1 76.06 81 ASP B CA 1
ATOM 1774 C C . ASP B 1 81 ? -5.023 -4.727 -18.688 1 76.06 81 ASP B C 1
ATOM 1776 O O . ASP B 1 81 ? -5.855 -4.711 -17.781 1 76.06 81 ASP B O 1
ATOM 1780 N N . THR B 1 82 ? -5.023 -5.559 -19.719 1 76.56 82 THR B N 1
ATOM 1781 C CA . THR B 1 82 ? -6.137 -6.484 -19.891 1 76.56 82 THR B CA 1
ATOM 1782 C C . THR B 1 82 ? -6.145 -7.535 -18.781 1 76.56 82 THR B C 1
ATOM 1784 O O . THR B 1 82 ? -7.203 -7.883 -18.266 1 76.56 82 THR B O 1
ATOM 1787 N N . ALA B 1 83 ? -4.961 -7.914 -18.406 1 75.94 83 ALA B N 1
ATOM 1788 C CA . ALA B 1 83 ? -4.852 -8.906 -17.344 1 75.94 83 ALA B CA 1
ATOM 1789 C C . ALA B 1 83 ? -5.383 -8.344 -16.031 1 75.94 83 ALA B C 1
ATOM 1791 O O . ALA B 1 83 ? -6.082 -9.047 -15.289 1 75.94 83 ALA B O 1
ATOM 1792 N N . ALA B 1 84 ? -5.055 -7.145 -15.758 1 81.12 84 ALA B N 1
ATOM 1793 C CA . ALA B 1 84 ? -5.516 -6.52 -14.516 1 81.12 84 ALA B CA 1
ATOM 1794 C C . ALA B 1 84 ? -7.039 -6.453 -14.469 1 81.12 84 ALA B C 1
ATOM 1796 O O . ALA B 1 84 ? -7.648 -6.754 -13.445 1 81.12 84 ALA B O 1
ATOM 1797 N N . ARG B 1 85 ? -7.559 -6.176 -15.586 1 79.62 85 ARG B N 1
ATOM 1798 C CA . ARG B 1 85 ? -9.016 -6.094 -15.672 1 79.62 85 ARG B CA 1
ATOM 1799 C C . ARG B 1 85 ? -9.648 -7.473 -15.547 1 79.62 85 ARG B C 1
ATOM 1801 O O . ARG B 1 85 ? -10.664 -7.637 -14.867 1 79.62 85 ARG B O 1
ATOM 1808 N N . THR B 1 86 ? -9.047 -8.391 -16.172 1 77.38 86 THR B N 1
ATOM 1809 C CA . THR B 1 86 ? -9.562 -9.758 -16.172 1 77.38 86 THR B CA 1
ATOM 1810 C C . THR B 1 86 ? -9.5 -10.352 -14.766 1 77.38 86 THR B C 1
ATOM 1812 O O . THR B 1 86 ? -10.477 -10.938 -14.289 1 77.38 86 THR B O 1
ATOM 1815 N N . LEU B 1 87 ? -8.461 -10.125 -14.094 1 81.88 87 LEU B N 1
ATOM 1816 C CA . LEU B 1 87 ? -8.281 -10.672 -12.75 1 81.88 87 LEU B CA 1
ATOM 1817 C C . LEU B 1 87 ? -9.195 -9.969 -11.75 1 81.88 87 LEU B C 1
ATOM 1819 O O . LEU B 1 87 ? -9.594 -10.562 -10.75 1 81.88 87 LEU B O 1
ATOM 1823 N N . ALA B 1 88 ? -9.477 -8.75 -12.031 1 76.38 88 ALA B N 1
ATOM 1824 C CA . ALA B 1 88 ? -10.32 -7.965 -11.125 1 76.38 88 ALA B CA 1
ATOM 1825 C C . ALA B 1 88 ? -11.797 -8.234 -11.391 1 76.38 88 ALA B C 1
ATOM 1827 O O . ALA B 1 88 ? -12.656 -7.789 -10.625 1 76.38 88 ALA B O 1
ATOM 1828 N N . ALA B 1 89 ? -12.023 -8.969 -12.453 1 77.69 89 ALA B N 1
ATOM 1829 C CA . ALA B 1 89 ? -13.414 -9.227 -12.836 1 77.69 89 ALA B CA 1
ATOM 1830 C C . ALA B 1 89 ? -14.109 -10.117 -11.812 1 77.69 89 ALA B C 1
ATOM 1832 O O . ALA B 1 89 ? -13.477 -10.984 -11.203 1 77.69 89 ALA B O 1
ATOM 1833 N N . LYS B 1 90 ? -15.383 -9.914 -11.68 1 73.44 90 LYS B N 1
ATOM 1834 C CA . LYS B 1 90 ? -16.172 -10.656 -10.703 1 73.44 90 LYS B CA 1
ATOM 1835 C C . LYS B 1 90 ? -16.609 -12.016 -11.258 1 73.44 90 LYS B C 1
ATOM 1837 O O . LYS B 1 90 ? -16.938 -12.922 -10.492 1 73.44 90 LYS B O 1
ATOM 1842 N N . THR B 1 91 ? -16.656 -12.086 -12.516 1 71.19 91 THR B N 1
ATOM 1843 C CA . THR B 1 91 ? -17.156 -13.312 -13.125 1 71.19 91 THR B CA 1
ATOM 1844 C C . THR B 1 91 ? -16.297 -13.719 -14.312 1 71.19 91 THR B C 1
ATOM 1846 O O . THR B 1 91 ? -15.531 -12.906 -14.836 1 71.19 91 THR B O 1
ATOM 1849 N N . GLY B 1 92 ? -16.359 -15.062 -14.602 1 73.19 92 GLY B N 1
ATOM 1850 C CA . GLY B 1 92 ? -15.664 -15.555 -15.781 1 73.19 92 GLY B CA 1
ATOM 1851 C C . GLY B 1 92 ? -14.281 -16.109 -15.477 1 73.19 92 GLY B C 1
ATOM 1852 O O . GLY B 1 92 ? -13.883 -16.203 -14.312 1 73.19 92 GLY B O 1
ATOM 1853 N N . ASP B 1 93 ? -13.656 -16.609 -16.578 1 76.81 93 ASP B N 1
ATOM 1854 C CA . ASP B 1 93 ? -12.289 -17.125 -16.469 1 76.81 93 ASP B CA 1
ATOM 1855 C C . ASP B 1 93 ? -11.297 -15.984 -16.266 1 76.81 93 ASP B C 1
ATOM 1857 O O . ASP B 1 93 ? -10.898 -15.32 -17.219 1 76.81 93 ASP B O 1
ATOM 1861 N N . ARG B 1 94 ? -10.844 -15.789 -14.969 1 80.5 94 ARG B N 1
ATOM 1862 C CA . ARG B 1 94 ? -9.969 -14.688 -14.578 1 80.5 94 ARG B CA 1
ATOM 1863 C C . ARG B 1 94 ? -8.586 -14.844 -15.195 1 80.5 94 ARG B C 1
ATOM 1865 O O . ARG B 1 94 ? -7.801 -13.891 -15.211 1 80.5 94 ARG B O 1
ATOM 1872 N N . PHE B 1 95 ? -8.328 -15.93 -15.758 1 84.44 95 PHE B N 1
ATOM 1873 C CA . PHE B 1 95 ? -6.984 -16.141 -16.297 1 84.44 95 PHE B CA 1
ATOM 1874 C C . PHE B 1 95 ? -7.031 -16.297 -17.812 1 84.44 95 PHE B C 1
ATOM 1876 O O . PHE B 1 95 ? -6.039 -16.688 -18.422 1 84.44 95 PHE B O 1
ATOM 1883 N N . ALA B 1 96 ? -8.094 -16.047 -18.328 1 79.69 96 ALA B N 1
ATOM 1884 C CA . ALA B 1 96 ? -8.219 -16.172 -19.766 1 79.69 96 ALA B CA 1
ATOM 1885 C C . ALA B 1 96 ? -7.172 -15.32 -20.484 1 79.69 96 ALA B C 1
ATOM 1887 O O . ALA B 1 96 ? -7.008 -14.133 -20.188 1 79.69 96 ALA B O 1
ATOM 1888 N N . GLY B 1 97 ? -6.422 -15.961 -21.391 1 80.94 97 GLY B N 1
ATOM 1889 C CA . GLY B 1 97 ? -5.453 -15.258 -22.203 1 80.94 97 GLY B CA 1
ATOM 1890 C C . GLY B 1 97 ? -4.133 -15.016 -21.5 1 80.94 97 GLY B C 1
ATOM 1891 O O . GLY B 1 97 ? -3.221 -14.414 -22.062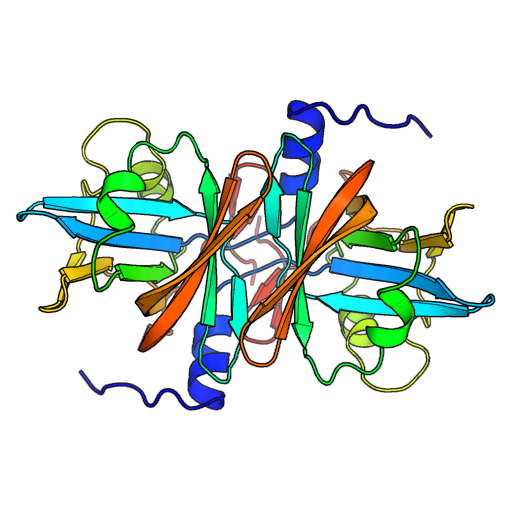 1 80.94 97 GLY B O 1
ATOM 1892 N N . LEU B 1 98 ? -4.055 -15.461 -20.297 1 87.56 98 LEU B N 1
ATOM 1893 C CA . LEU B 1 98 ? -2.826 -15.258 -19.547 1 87.56 98 LEU B CA 1
ATOM 1894 C C . LEU B 1 98 ? -1.968 -16.516 -19.547 1 87.56 98 LEU B C 1
ATOM 1896 O O . LEU B 1 98 ? -2.486 -17.625 -19.406 1 87.56 98 LEU B O 1
ATOM 1900 N N . GLU B 1 99 ? -0.722 -16.328 -19.891 1 91.56 99 GLU B N 1
ATOM 1901 C CA . GLU B 1 99 ? 0.231 -17.422 -19.688 1 91.56 99 GLU B CA 1
ATOM 1902 C C . GLU B 1 99 ? 0.722 -17.453 -18.234 1 91.56 99 GLU B C 1
ATOM 1904 O O . GLU B 1 99 ? 1.153 -16.438 -17.703 1 91.56 99 GLU B O 1
ATOM 1909 N N . THR B 1 100 ? 0.606 -18.625 -17.641 1 94.75 100 THR B N 1
ATOM 1910 C CA . THR B 1 100 ? 0.949 -18.734 -16.219 1 94.75 100 THR B CA 1
ATOM 1911 C C . THR B 1 100 ? 1.962 -19.859 -16 1 94.75 100 THR B C 1
ATOM 1913 O O . THR B 1 100 ? 2.162 -20.703 -16.875 1 94.75 100 THR B O 1
ATOM 1916 N N . GLU B 1 101 ? 2.66 -19.734 -14.938 1 94.88 101 GLU B N 1
ATOM 1917 C CA . GLU B 1 101 ? 3.545 -20.781 -14.43 1 94.88 101 GLU B CA 1
ATOM 1918 C C . GLU B 1 101 ? 3.137 -21.203 -13.023 1 94.88 101 GLU B C 1
ATOM 1920 O O . GLU B 1 101 ? 2.943 -20.359 -12.141 1 94.88 101 GLU B O 1
ATOM 1925 N N . SER B 1 102 ? 2.988 -22.531 -12.859 1 94.88 102 SER B N 1
ATOM 1926 C CA . SER B 1 102 ? 2.666 -23.094 -11.547 1 94.88 102 SER B CA 1
ATOM 1927 C C . SER B 1 102 ? 3.887 -23.734 -10.914 1 94.88 102 SER B C 1
ATOM 1929 O O . SER B 1 102 ? 4.676 -24.391 -11.594 1 94.88 102 SER B O 1
ATOM 1931 N N . ARG B 1 103 ? 4 -23.484 -9.656 1 94.94 103 ARG B N 1
ATOM 1932 C CA . ARG B 1 103 ? 5.031 -24.188 -8.883 1 94.94 103 ARG B CA 1
ATOM 1933 C C . ARG B 1 103 ? 4.445 -25.375 -8.141 1 94.94 103 ARG B C 1
ATOM 1935 O O . ARG B 1 103 ? 3.227 -25.5 -8 1 94.94 103 ARG B O 1
ATOM 1942 N N . ASP B 1 104 ? 5.383 -26.25 -7.641 1 93.06 104 ASP B N 1
ATOM 1943 C CA . ASP B 1 104 ? 4.961 -27.406 -6.863 1 93.06 104 ASP B CA 1
ATOM 1944 C C . ASP B 1 104 ? 4.309 -26.984 -5.551 1 93.06 104 ASP B C 1
ATOM 1946 O O . ASP B 1 104 ? 3.459 -27.703 -5.016 1 93.06 104 ASP B O 1
ATOM 1950 N N . SER B 1 105 ? 4.609 -25.859 -5.113 1 92.81 105 SER B N 1
ATOM 1951 C CA . SER B 1 105 ? 4.066 -25.344 -3.863 1 92.81 105 SER B CA 1
ATOM 1952 C C . SER B 1 105 ? 2.602 -24.953 -4.016 1 92.81 105 SER B C 1
ATOM 1954 O O . SER B 1 105 ? 1.905 -24.734 -3.021 1 92.81 105 SER B O 1
ATOM 1956 N N . GLY B 1 106 ? 2.143 -24.859 -5.285 1 95.62 106 GLY B N 1
ATOM 1957 C CA . GLY B 1 106 ? 0.802 -24.375 -5.57 1 95.62 106 GLY B CA 1
ATOM 1958 C C . GLY B 1 106 ? 0.776 -22.938 -6.039 1 95.62 106 GLY B C 1
ATOM 1959 O O . GLY B 1 106 ? -0.226 -22.469 -6.586 1 95.62 106 GLY B O 1
ATOM 1960 N N . ALA B 1 107 ? 1.847 -22.203 -5.824 1 97.94 107 ALA B N 1
ATOM 1961 C CA . ALA B 1 107 ? 1.936 -20.812 -6.254 1 97.94 107 ALA B CA 1
ATOM 1962 C C . ALA B 1 107 ? 1.841 -20.703 -7.773 1 97.94 107 ALA B C 1
ATOM 1964 O O . ALA B 1 107 ? 2.406 -21.531 -8.5 1 97.94 107 ALA B O 1
ATOM 1965 N N . VAL B 1 108 ? 1.114 -19.734 -8.227 1 97.56 108 VAL B N 1
ATOM 1966 C CA . VAL B 1 108 ? 0.952 -19.5 -9.656 1 97.56 108 VAL B CA 1
ATOM 1967 C C . VAL B 1 108 ? 1.439 -18.094 -10 1 97.56 108 VAL B C 1
ATOM 1969 O O . VAL B 1 108 ? 1.158 -17.125 -9.273 1 97.56 108 VAL B O 1
ATOM 1972 N N . PHE B 1 109 ? 2.178 -18 -11.07 1 96.81 109 PHE B N 1
ATOM 1973 C CA . PHE B 1 109 ? 2.727 -16.734 -11.531 1 96.81 109 PHE B CA 1
ATOM 1974 C C . PHE B 1 109 ? 2.285 -16.438 -12.961 1 96.81 109 PHE B C 1
ATOM 1976 O O . PHE B 1 109 ? 1.992 -17.359 -13.727 1 96.81 109 PHE B O 1
ATOM 1983 N N . ILE B 1 110 ? 2.184 -15.195 -13.25 1 95 110 ILE B N 1
ATOM 1984 C CA . ILE B 1 110 ? 1.81 -14.758 -14.586 1 95 110 ILE B CA 1
ATOM 1985 C C . ILE B 1 110 ? 3.062 -14.391 -15.375 1 95 110 ILE B C 1
ATOM 1987 O O . ILE B 1 110 ? 3.863 -13.562 -14.938 1 95 110 ILE B O 1
ATOM 1991 N N . ASN B 1 111 ? 3.164 -14.922 -16.562 1 93.12 111 ASN B N 1
ATOM 1992 C CA . ASN B 1 111 ? 4.301 -14.625 -17.422 1 93.12 111 ASN B CA 1
ATOM 1993 C C . ASN B 1 111 ? 4.238 -13.195 -17.953 1 93.12 111 ASN B C 1
ATOM 1995 O O . ASN B 1 111 ? 3.156 -12.633 -18.109 1 93.12 111 ASN B O 1
ATOM 1999 N N . GLY B 1 112 ? 5.461 -12.664 -18.156 1 90.81 112 GLY B N 1
ATOM 2000 C CA . GLY B 1 112 ? 5.531 -11.336 -18.734 1 90.81 112 GLY B CA 1
ATOM 2001 C C . GLY B 1 112 ? 5.418 -10.227 -17.719 1 90.81 112 GLY B C 1
ATOM 2002 O O . GLY B 1 112 ? 5.188 -9.062 -18.062 1 90.81 112 GLY B O 1
ATOM 2003 N N . THR B 1 113 ? 5.512 -10.578 -16.453 1 93.38 113 THR B N 1
ATOM 2004 C CA . THR B 1 113 ? 5.445 -9.594 -15.391 1 93.38 113 THR B CA 1
ATOM 2005 C C . THR B 1 113 ? 6.836 -9.289 -14.836 1 93.38 113 THR B C 1
ATOM 2007 O O . THR B 1 113 ? 7.785 -10.039 -15.102 1 93.38 113 THR B O 1
ATOM 2010 N N . SER B 1 114 ? 6.98 -8.188 -14.148 1 93.5 114 SER B N 1
ATOM 2011 C CA . SER B 1 114 ? 8.305 -7.676 -13.797 1 93.5 114 SER B CA 1
ATOM 2012 C C . SER B 1 114 ? 8.883 -8.43 -12.602 1 93.5 114 SER B C 1
ATOM 2014 O O . SER B 1 114 ? 10.102 -8.594 -12.5 1 93.5 114 SER B O 1
ATOM 2016 N N . VAL B 1 115 ? 8.039 -8.859 -11.672 1 96.44 115 VAL B N 1
ATOM 2017 C CA . VAL B 1 115 ? 8.5 -9.492 -10.438 1 96.44 115 VAL B CA 1
ATOM 2018 C C . VAL B 1 115 ? 7.555 -10.625 -10.055 1 96.44 115 VAL B C 1
ATOM 2020 O O . VAL B 1 115 ? 6.332 -10.484 -10.148 1 96.44 115 VAL B O 1
ATOM 2023 N N . TRP B 1 116 ? 8.125 -11.727 -9.695 1 97.06 116 TRP B N 1
ATOM 2024 C CA . TRP B 1 116 ? 7.41 -12.805 -9.016 1 97.06 116 TRP B CA 1
ATOM 2025 C C . TRP B 1 116 ? 7.844 -12.914 -7.559 1 97.06 116 TRP B C 1
ATOM 2027 O O . TRP B 1 116 ? 9.039 -12.898 -7.258 1 97.06 116 TRP B O 1
ATOM 2037 N N . LEU B 1 117 ? 6.918 -13 -6.66 1 98.12 117 LEU B N 1
ATOM 2038 C CA . LEU B 1 117 ? 7.16 -13.312 -5.254 1 98.12 117 LEU B CA 1
ATOM 2039 C C . LEU B 1 117 ? 6.426 -14.586 -4.848 1 98.12 117 LEU B C 1
ATOM 2041 O O . LEU B 1 117 ? 5.199 -14.656 -4.953 1 98.12 117 LEU B O 1
ATOM 2045 N N . GLU B 1 118 ? 7.145 -15.555 -4.477 1 98.31 118 GLU B N 1
ATOM 2046 C CA . GLU B 1 118 ? 6.512 -16.672 -3.785 1 98.31 118 GLU B CA 1
ATOM 2047 C C . GLU B 1 118 ? 6.344 -16.375 -2.297 1 98.31 118 GLU B C 1
ATOM 2049 O O . GLU B 1 118 ? 7.273 -15.898 -1.646 1 98.31 118 GLU B O 1
ATOM 2054 N N . SER B 1 119 ? 5.164 -16.719 -1.824 1 98.5 119 SER B N 1
ATOM 2055 C CA . SER B 1 119 ? 4.871 -16.203 -0.49 1 98.5 119 SER B CA 1
ATOM 2056 C C . SER B 1 119 ? 3.889 -17.109 0.248 1 98.5 119 SER B C 1
ATOM 2058 O O . SER B 1 119 ? 3.271 -17.984 -0.357 1 98.5 119 SER B O 1
ATOM 2060 N N . ALA B 1 120 ? 3.83 -16.891 1.57 1 98.56 120 ALA B N 1
ATOM 2061 C CA . ALA B 1 120 ? 2.854 -17.531 2.447 1 98.56 120 ALA B CA 1
ATOM 2062 C C . ALA B 1 120 ? 2.273 -16.531 3.443 1 98.56 120 ALA B C 1
ATOM 2064 O O . ALA B 1 120 ? 2.961 -15.609 3.873 1 98.56 120 ALA B O 1
ATOM 2065 N N . ILE B 1 121 ? 1.042 -16.797 3.811 1 98.69 121 ILE B N 1
ATOM 2066 C CA . ILE B 1 121 ? 0.365 -15.883 4.727 1 98.69 121 ILE B CA 1
ATOM 2067 C C . ILE B 1 121 ? 1.052 -15.914 6.09 1 98.69 121 ILE B C 1
ATOM 2069 O O . ILE B 1 121 ? 1.282 -16.984 6.648 1 98.69 121 ILE B O 1
ATOM 2073 N N . GLU B 1 122 ? 1.397 -14.773 6.531 1 98.5 122 GLU B N 1
ATOM 2074 C CA . GLU B 1 122 ? 2.033 -14.609 7.832 1 98.5 122 GLU B CA 1
ATOM 2075 C C . GLU B 1 122 ? 1.025 -14.156 8.883 1 98.5 122 GLU B C 1
ATOM 2077 O O . GLU B 1 122 ? 1.074 -14.602 10.031 1 98.5 122 GLU B O 1
ATOM 2082 N N . GLN B 1 123 ? 0.182 -13.266 8.516 1 97.75 123 GLN B N 1
ATOM 2083 C CA . GLN B 1 123 ? -0.768 -12.641 9.43 1 97.75 123 GLN B CA 1
ATOM 2084 C C . GLN B 1 123 ? -1.975 -12.086 8.688 1 97.75 123 GLN B C 1
ATOM 2086 O O . GLN B 1 123 ? -1.834 -11.547 7.582 1 97.75 123 GLN B O 1
ATOM 2091 N N . LEU B 1 124 ? -3.17 -12.289 9.289 1 98.5 124 LEU B N 1
ATOM 2092 C CA . LEU B 1 124 ? -4.391 -11.633 8.836 1 98.5 124 LEU B CA 1
ATOM 2093 C C . LEU B 1 124 ? -4.844 -10.57 9.836 1 98.5 124 LEU B C 1
ATOM 2095 O O . LEU B 1 124 ? -5.012 -10.859 11.023 1 98.5 124 LEU B O 1
ATOM 2099 N N . VAL B 1 125 ? -5.008 -9.32 9.398 1 98.62 125 VAL B N 1
ATOM 2100 C CA . VAL B 1 125 ? -5.344 -8.195 10.273 1 98.62 125 VAL B CA 1
ATOM 2101 C C . VAL B 1 125 ? -6.695 -7.617 9.875 1 98.62 125 VAL B C 1
ATOM 2103 O O . VAL B 1 125 ? -6.809 -6.941 8.844 1 98.62 125 VAL B O 1
ATOM 2106 N N . PRO B 1 126 ? -7.723 -7.828 10.672 1 98.5 126 PRO B N 1
ATOM 2107 C CA . PRO B 1 126 ? -9 -7.18 10.367 1 98.5 126 PRO B CA 1
ATOM 2108 C C . PRO B 1 126 ? -8.898 -5.656 10.336 1 98.5 126 PRO B C 1
ATOM 2110 O O . PRO B 1 126 ? -8.281 -5.062 11.219 1 98.5 126 PRO B O 1
ATOM 2113 N N . ALA B 1 127 ? -9.484 -5.027 9.344 1 98.44 127 ALA B N 1
ATOM 2114 C CA . ALA B 1 127 ? -9.461 -3.576 9.172 1 98.44 127 ALA B CA 1
ATOM 2115 C C . ALA B 1 127 ? -10.688 -3.094 8.414 1 98.44 127 ALA B C 1
ATOM 2117 O O . ALA B 1 127 ? -10.648 -2.955 7.184 1 98.44 127 ALA B O 1
ATOM 2118 N N . GLY B 1 128 ? -11.766 -2.818 9.148 1 98.25 128 GLY B N 1
ATOM 2119 C CA . GLY B 1 128 ? -13 -2.342 8.539 1 98.25 128 GLY B CA 1
ATOM 2120 C C . GLY B 1 128 ? -13.633 -3.357 7.609 1 98.25 128 GLY B C 1
ATOM 2121 O O . GLY B 1 128 ? -13.867 -4.504 8 1 98.25 128 GLY B O 1
ATOM 2122 N N . ASP B 1 129 ? -13.875 -2.904 6.383 1 98.44 129 ASP B N 1
ATOM 2123 C CA . ASP B 1 129 ? -14.539 -3.773 5.418 1 98.44 129 ASP B CA 1
ATOM 2124 C C . ASP B 1 129 ? -13.523 -4.582 4.617 1 98.44 129 ASP B C 1
ATOM 2126 O O . ASP B 1 129 ? -13.875 -5.238 3.635 1 98.44 129 ASP B O 1
ATOM 2130 N N . HIS B 1 130 ? -12.289 -4.547 5 1 98.56 130 HIS B N 1
ATOM 2131 C CA . HIS B 1 130 ? -11.219 -5.344 4.402 1 98.56 130 HIS B CA 1
ATOM 2132 C C . HIS B 1 130 ? -10.43 -6.098 5.469 1 98.56 130 HIS B C 1
ATOM 2134 O O . HIS B 1 130 ? -10.641 -5.891 6.664 1 98.56 130 HIS B O 1
ATOM 2140 N N . THR B 1 131 ? -9.633 -7.012 5.043 1 98.69 131 THR B N 1
ATOM 2141 C CA . THR B 1 131 ? -8.562 -7.668 5.789 1 98.69 131 THR B CA 1
ATOM 2142 C C . THR B 1 131 ? -7.203 -7.336 5.184 1 98.69 131 THR B C 1
ATOM 2144 O O . THR B 1 131 ? -7.02 -7.426 3.967 1 98.69 131 THR B O 1
ATOM 2147 N N . ILE B 1 132 ? -6.309 -6.82 6.027 1 98.88 132 ILE B N 1
ATOM 2148 C CA . ILE B 1 132 ? -4.918 -6.691 5.598 1 98.88 132 ILE B CA 1
ATOM 2149 C C . ILE B 1 132 ? -4.23 -8.055 5.672 1 98.88 132 ILE B C 1
ATOM 2151 O O . ILE B 1 132 ? -4.156 -8.664 6.742 1 98.88 132 ILE B O 1
ATOM 2155 N N . VAL B 1 133 ? -3.75 -8.539 4.539 1 98.88 133 VAL B N 1
ATOM 2156 C CA . VAL B 1 133 ? -3.053 -9.82 4.441 1 98.88 133 VAL B CA 1
ATOM 2157 C C . VAL B 1 133 ? -1.545 -9.586 4.41 1 98.88 133 VAL B C 1
ATOM 2159 O O . VAL B 1 133 ? -1.021 -8.992 3.461 1 98.88 133 VAL B O 1
ATOM 2162 N N . VAL B 1 134 ? -0.84 -10.008 5.418 1 98.88 134 VAL B N 1
ATOM 2163 C CA . VAL B 1 134 ? 0.616 -9.93 5.469 1 98.88 134 VAL B CA 1
ATOM 2164 C C . VAL B 1 134 ? 1.222 -11.273 5.066 1 98.88 134 VAL B C 1
ATOM 2166 O O . VAL B 1 134 ? 0.834 -12.312 5.594 1 98.88 134 VAL B O 1
ATOM 2169 N N . LEU B 1 135 ? 2.121 -11.219 4.129 1 98.88 135 LEU B N 1
ATOM 2170 C CA . LEU B 1 135 ? 2.715 -12.438 3.594 1 98.88 135 LEU B CA 1
ATOM 2171 C C . LEU B 1 135 ? 4.227 -12.43 3.779 1 98.88 135 LEU B C 1
ATOM 2173 O O . LEU B 1 135 ? 4.871 -11.391 3.635 1 98.88 135 LEU B O 1
ATOM 2177 N N . ARG B 1 136 ? 4.742 -13.555 4.047 1 98.69 136 ARG B N 1
ATOM 2178 C CA . ARG B 1 136 ? 6.188 -13.742 4.07 1 98.69 136 ARG B CA 1
ATOM 2179 C C . ARG B 1 136 ? 6.699 -14.25 2.727 1 98.69 136 ARG B C 1
ATOM 2181 O O . ARG B 1 136 ? 6.188 -15.242 2.201 1 98.69 136 ARG B O 1
ATOM 2188 N N . VAL B 1 137 ? 7.684 -13.57 2.166 1 98.5 137 VAL B N 1
ATOM 2189 C CA . VAL B 1 137 ? 8.25 -13.914 0.865 1 98.5 137 VAL B CA 1
ATOM 2190 C C . VAL B 1 137 ? 9.328 -14.977 1.036 1 98.5 137 VAL B C 1
ATOM 2192 O O . VAL B 1 137 ? 10.188 -14.859 1.912 1 98.5 137 VAL B O 1
ATOM 2195 N N . SER B 1 138 ? 9.266 -15.969 0.193 1 97.38 138 SER B N 1
ATOM 2196 C CA . SER B 1 138 ? 10.242 -17.047 0.302 1 97.38 138 SER B CA 1
ATOM 2197 C C . SER B 1 138 ? 11.109 -17.141 -0.948 1 97.38 138 SER B C 1
ATOM 2199 O O . SER B 1 138 ? 12.148 -17.797 -0.943 1 97.38 138 SER B O 1
ATOM 2201 N N . ASP B 1 139 ? 10.656 -16.516 -2.031 1 96.94 139 ASP B N 1
ATOM 2202 C CA . ASP B 1 139 ? 11.414 -16.5 -3.277 1 96.94 139 ASP B CA 1
ATOM 2203 C C . ASP B 1 139 ? 11.047 -15.281 -4.129 1 96.94 139 ASP B C 1
ATOM 2205 O O . ASP B 1 139 ? 9.922 -14.789 -4.059 1 96.94 139 ASP B O 1
ATOM 2209 N N . ILE B 1 140 ? 12.031 -14.867 -4.891 1 97.25 140 ILE B N 1
ATOM 2210 C CA . ILE B 1 140 ? 11.836 -13.711 -5.762 1 97.25 140 ILE B CA 1
ATOM 2211 C C . ILE B 1 140 ? 12.43 -14.008 -7.141 1 97.25 140 ILE B C 1
ATOM 2213 O O . ILE B 1 140 ? 13.5 -14.602 -7.25 1 97.25 140 ILE B O 1
ATOM 2217 N N . VAL B 1 141 ? 11.703 -13.602 -8.125 1 95.62 141 VAL B N 1
ATOM 2218 C CA . VAL B 1 141 ? 12.211 -13.555 -9.5 1 95.62 141 VAL B CA 1
ATOM 2219 C C . VAL B 1 141 ? 11.992 -12.156 -10.078 1 95.62 141 VAL B C 1
ATOM 2221 O O . VAL B 1 141 ? 10.891 -11.617 -10.016 1 95.62 141 VAL B O 1
ATOM 2224 N N . ILE B 1 142 ? 13.039 -11.547 -10.625 1 94.44 142 ILE B N 1
ATOM 2225 C CA . ILE B 1 142 ? 12.961 -10.211 -11.203 1 94.44 142 ILE B CA 1
ATOM 2226 C C . ILE B 1 142 ? 13.156 -10.289 -12.719 1 94.44 142 ILE B C 1
ATOM 2228 O O . ILE B 1 142 ? 14.133 -10.867 -13.195 1 94.44 142 ILE B O 1
ATOM 2232 N N . ASN B 1 143 ? 12.211 -9.773 -13.367 1 89.81 143 ASN B N 1
ATOM 2233 C CA . ASN B 1 143 ? 12.32 -9.57 -14.812 1 89.81 143 ASN B CA 1
ATOM 2234 C C . ASN B 1 143 ? 12.438 -8.086 -15.156 1 89.81 143 ASN B C 1
ATOM 2236 O O . ASN B 1 143 ? 11.43 -7.391 -15.281 1 89.81 143 ASN B O 1
ATOM 2240 N N . GLU B 1 144 ? 13.531 -7.539 -15.484 1 81 144 GLU B N 1
ATOM 2241 C CA . GLU B 1 144 ? 13.844 -6.117 -15.562 1 81 144 GLU B CA 1
ATOM 2242 C C . GLU B 1 144 ? 13.258 -5.488 -16.828 1 81 144 GLU B C 1
ATOM 2244 O O . GLU B 1 144 ? 13.078 -4.27 -16.891 1 81 144 GLU B O 1
ATOM 2249 N N . ALA B 1 145 ? 12.844 -6.191 -17.688 1 80.5 145 ALA B N 1
ATOM 2250 C CA . ALA B 1 145 ? 12.484 -5.609 -18.984 1 80.5 145 ALA B CA 1
ATOM 2251 C C . ALA B 1 145 ? 10.992 -5.281 -19.047 1 80.5 145 ALA B C 1
ATOM 2253 O O . ALA B 1 145 ? 10.484 -4.844 -20.078 1 80.5 145 ALA B O 1
ATOM 2254 N N . VAL B 1 146 ? 10.367 -5.195 -17.969 1 86.25 146 VAL B N 1
ATOM 2255 C CA . VAL B 1 146 ? 8.914 -5.02 -18.016 1 86.25 146 VAL B CA 1
ATOM 2256 C C . VAL B 1 146 ? 8.539 -3.689 -17.375 1 86.25 146 VAL B C 1
ATOM 2258 O O . VAL B 1 146 ? 8.672 -3.523 -16.156 1 86.25 146 VAL B O 1
ATOM 2261 N N . PRO B 1 147 ? 8.062 -2.752 -18.219 1 88 147 PRO B N 1
ATOM 2262 C CA . PRO B 1 147 ? 7.57 -1.51 -17.625 1 88 147 PRO B CA 1
ATOM 2263 C C . PRO B 1 147 ? 6.305 -1.717 -16.781 1 88 147 PRO B C 1
A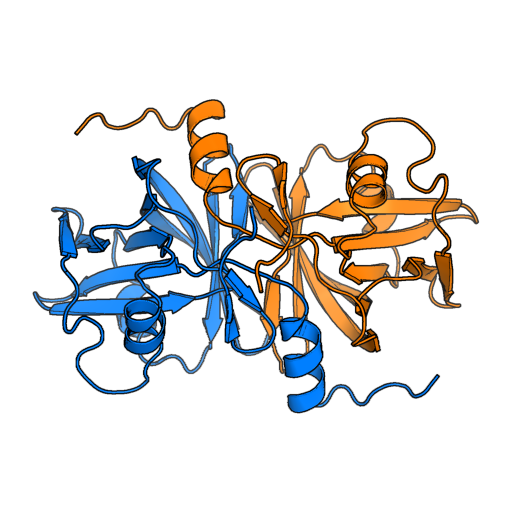TOM 2265 O O . PRO B 1 147 ? 5.457 -2.537 -17.141 1 88 147 PRO B O 1
ATOM 2268 N N . PRO B 1 148 ? 6.188 -0.963 -15.742 1 88.12 148 PRO B N 1
ATOM 2269 C CA . PRO B 1 148 ? 5.055 -1.187 -14.844 1 88.12 148 PRO B CA 1
ATOM 2270 C C . PRO B 1 148 ? 3.762 -0.558 -15.352 1 88.12 148 PRO B C 1
ATOM 2272 O O . PRO B 1 148 ? 3.801 0.405 -16.125 1 88.12 148 PRO B O 1
ATOM 2275 N N . ILE B 1 149 ? 2.691 -1.137 -15.016 1 90.5 149 ILE B N 1
ATOM 2276 C CA . ILE B 1 149 ? 1.387 -0.493 -15.125 1 90.5 149 ILE B CA 1
ATOM 2277 C C . ILE B 1 149 ? 1.113 0.337 -13.875 1 90.5 149 ILE B C 1
ATOM 2279 O O . ILE B 1 149 ? 1.49 -0.055 -12.766 1 90.5 149 ILE B O 1
ATOM 2283 N N . VAL B 1 150 ? 0.566 1.512 -14.078 1 92.62 150 VAL B N 1
ATOM 2284 C CA . VAL B 1 150 ? 0.196 2.357 -12.953 1 92.62 150 VAL B CA 1
ATOM 2285 C C . VAL B 1 150 ? -1.313 2.588 -12.945 1 92.62 150 VAL B C 1
ATOM 2287 O O . VAL B 1 150 ? -1.892 2.959 -13.977 1 92.62 150 VAL B O 1
ATOM 2290 N N . PHE B 1 151 ? -1.923 2.266 -11.836 1 91.88 151 PHE B N 1
ATOM 2291 C CA . PHE B 1 151 ? -3.336 2.555 -11.617 1 91.88 151 PHE B CA 1
ATOM 2292 C C . PHE B 1 151 ? -3.516 3.904 -10.938 1 91.88 151 PHE B C 1
ATOM 2294 O O . PHE B 1 151 ? -2.938 4.152 -9.875 1 91.88 151 PHE B O 1
ATOM 2301 N N . HIS B 1 152 ? -4.277 4.793 -11.531 1 92.44 152 HIS B N 1
ATOM 2302 C CA . HIS B 1 152 ? -4.461 6.156 -11.047 1 92.44 152 HIS B CA 1
ATOM 2303 C C . HIS B 1 152 ? -5.797 6.73 -11.508 1 92.44 152 HIS B C 1
ATOM 2305 O O . HIS B 1 152 ? -6.09 6.734 -12.711 1 92.44 152 HIS B O 1
ATOM 2311 N N . ARG B 1 153 ? -6.566 7.16 -10.539 1 91.06 153 ARG B N 1
ATOM 2312 C CA . ARG B 1 153 ? -7.871 7.758 -10.812 1 91.06 153 ARG B CA 1
ATOM 2313 C C . ARG B 1 153 ? -8.703 6.867 -11.727 1 91.06 153 ARG B C 1
ATOM 2315 O O . ARG B 1 153 ? -9.203 7.316 -12.758 1 91.06 153 ARG B O 1
ATOM 2322 N N . SER B 1 154 ? -8.742 5.602 -11.406 1 87 154 SER B N 1
ATOM 2323 C CA . SER B 1 154 ? -9.609 4.59 -12.008 1 87 154 SER B CA 1
ATOM 2324 C C . SER B 1 154 ? -9.195 4.285 -13.438 1 87 154 SER B C 1
ATOM 2326 O O . SER B 1 154 ? -10.016 3.842 -14.25 1 87 154 SER B O 1
ATOM 2328 N N . ALA B 1 155 ? -7.934 4.598 -13.703 1 87.19 155 ALA B N 1
ATOM 2329 C CA . ALA B 1 155 ? -7.414 4.301 -15.039 1 87.19 155 ALA B CA 1
ATOM 2330 C C . ALA B 1 155 ? -6.012 3.713 -14.961 1 87.19 155 ALA B C 1
ATOM 2332 O O . ALA B 1 155 ? -5.254 4.012 -14.031 1 87.19 155 ALA B O 1
ATOM 2333 N N . PHE B 1 156 ? -5.766 2.867 -15.938 1 87.44 156 PHE B N 1
ATOM 2334 C CA . PHE B 1 156 ? -4.41 2.35 -16.094 1 87.44 156 PHE B CA 1
ATOM 2335 C C . PHE B 1 156 ? -3.57 3.287 -16.953 1 87.44 156 PHE B C 1
ATOM 2337 O O . PHE B 1 156 ? -4.027 3.754 -18 1 87.44 156 PHE B O 1
ATOM 2344 N N . ARG B 1 157 ? -2.396 3.582 -16.328 1 85.88 157 ARG B N 1
ATOM 2345 C CA . ARG B 1 157 ? -1.49 4.523 -16.969 1 85.88 157 ARG B CA 1
ATOM 2346 C C . ARG B 1 157 ? -0.101 3.916 -17.141 1 85.88 157 ARG B C 1
ATOM 2348 O O . ARG B 1 157 ? 0.201 2.871 -16.562 1 85.88 157 ARG B O 1
ATOM 2355 N N . LYS B 1 158 ? 0.618 4.535 -18.031 1 84.56 158 LYS B N 1
ATOM 2356 C CA . LYS B 1 158 ? 2.023 4.188 -18.219 1 84.56 158 LYS B CA 1
ATOM 2357 C C . LYS B 1 158 ? 2.936 5.223 -17.562 1 84.56 158 LYS B C 1
ATOM 2359 O O . LYS B 1 158 ? 2.531 6.363 -17.344 1 84.56 158 LYS B O 1
ATOM 2364 N N . LEU B 1 159 ? 4.062 4.727 -17.156 1 82.94 159 LEU B N 1
ATOM 2365 C CA . LEU B 1 159 ? 5.047 5.676 -16.656 1 82.94 159 LEU B CA 1
ATOM 2366 C C . LEU B 1 159 ? 5.656 6.492 -17.781 1 82.94 159 LEU B C 1
ATOM 2368 O O . LEU B 1 159 ? 5.898 5.965 -18.875 1 82.94 159 LEU B O 1
ATOM 2372 N N . GLY B 1 160 ? 5.555 7.73 -17.484 1 69.56 160 GLY B N 1
ATOM 2373 C CA . GLY B 1 160 ? 6.188 8.586 -18.484 1 69.56 160 GLY B CA 1
ATOM 2374 C C . GLY B 1 160 ? 7.699 8.461 -18.5 1 69.56 160 GLY B C 1
ATOM 2375 O O . GLY B 1 160 ? 8.297 7.938 -17.547 1 69.56 160 GLY B O 1
ATOM 2376 N N . ALA B 1 161 ? 8.336 8.695 -19.656 1 58.41 161 ALA B N 1
ATOM 2377 C CA . ALA B 1 161 ? 9.781 8.773 -19.828 1 58.41 161 ALA B CA 1
ATOM 2378 C C . ALA B 1 161 ? 10.375 9.891 -18.969 1 58.41 161 ALA B C 1
ATOM 2380 O O . ALA B 1 161 ? 9.727 10.914 -18.734 1 58.41 161 ALA B O 1
#

Organism: Mycolicibacterium goodii (NCBI:txid134601)

GO terms:
  GO:0052874 FMN reductase (NADH) activity (F, EXP)

Radius of gyration: 18.84 Å; Cα contacts (8 Å, |Δi|>4): 855; chains: 2; bounding box: 39×54×43 Å